Protein AF-W2TU80-F1 (afdb_monomer)

Solvent-accessible surface area (backbone atoms only — not comparable to full-atom values): 13521 Å² total; per-residue (Å²): 125,92,76,83,81,60,90,51,52,55,81,41,50,44,85,92,42,68,43,77,47,77,50,58,64,60,49,79,78,45,78,43,84,43,77,40,71,50,84,64,81,83,66,66,56,73,66,48,48,50,44,50,52,52,39,51,55,41,49,52,52,41,50,54,40,50,53,51,43,51,54,44,51,53,51,50,52,51,53,55,48,52,52,50,52,53,52,51,63,71,70,56,62,67,87,81,47,100,64,68,86,73,92,45,73,68,54,52,51,51,50,51,53,50,52,52,52,47,52,55,49,50,53,51,48,53,52,50,40,55,52,44,50,54,52,36,55,53,42,49,52,52,39,54,51,43,50,54,49,40,52,50,50,49,52,62,49,56,74,59,40,55,44,30,29,80,47,71,44,72,48,47,95,83,58,71,76,64,50,74,40,76,48,66,46,58,48,59,59,51,71,44,84,43,77,50,77,47,74,46,73,88,70,81,74,45,78,49,78,45,82,45,75,52,74,49,72,70,44,86,69,88,61,91,81,65,85,132

Secondary structure (DSSP, 8-state):
------SSB-TTB-GGG-EEEEESS-EEEEEEEEEEE----S---HHHHHHHHHHHHHHHHHHHHHHHHHHHHHHHHHHHHHHHHHHHHHHS-TTSSSS-----HHHHHHHHHHHHHHHHHHHHHHHHHHHHHHHHHHHHHHHHHHHHHHHHHHHHHHTTSEEEEEEEEEE-SS----EEEEE--BSSEEEEEEEEEEEE-SSS-EEEEEEEEEEEE-S-S--TT---

pLDDT: mean 82.45, std 15.86, range [26.22, 98.31]

Organism: Necator americanus (NCBI:txid51031)

Sequence (228 aa):
MRCTSRQNVTRHIIYDSVRVDGRGDGVIHDVQLREKPTVHEETDSPKVAEVRARVEEKTQEVNSLKDRENVLQKRIEALDNVVGQVGENVVKHPKETKEPFTLNDETLENLTKFYSFYDESSMTVRSEQRKVRKSLEKAERELSALQAELRRAESDNSLHQYSKSIVIALESEKGGLVNLEVSYQVHEASWQPSYDMRVETSGKQSLKITYYGNISQSTLEDWSNASL

InterPro domains:
  IPR011935 Conserved hypothetical protein CHP02231 [PTHR31005] (8-228)
  IPR011935 Conserved hypothetical protein CHP02231 [TIGR02231] (13-228)
  IPR025554 Domain of unknown function DUF4140 [PF13600] (8-79)
  IPR037291 Domain of unknown function DUF4139 [PF13598] (180-228)

Nearest PDB structures (foldseek):
  2ysu-assembly1_B  TM=7.862E-01  e=6.521E-01  Escherichia coli
  6nct-assembly1_B  TM=4.776E-01  e=1.453E-01  Homo sapiens
  5ew5-assembly4_D  TM=5.915E-01  e=6.521E-01  Escherichia coli
  8rd2-assembly1_A  TM=5.696E-01  e=8.466E-01  Trypanosoma brucei
  5y05-assembly1_A  TM=5.104E-01  e=4.705E-01  Mycolicibacterium smegmatis MC2 155

Radius of gyration: 39.06 Å; Cα contacts (8 Å, |Δi|>4): 223; chains: 1; bounding box: 104×45×111 Å

Structure (mmCIF, N/CA/C/O backbone):
data_AF-W2TU80-F1
#
_entry.id   AF-W2TU80-F1
#
loop_
_atom_site.group_PDB
_atom_site.id
_atom_site.type_symbol
_atom_site.label_atom_id
_atom_site.label_alt_id
_atom_site.label_comp_id
_atom_site.label_asym_id
_atom_site.label_entity_id
_atom_site.label_seq_id
_atom_site.pdbx_PDB_ins_code
_atom_site.Cartn_x
_atom_site.Cartn_y
_atom_site.Cartn_z
_atom_site.occupancy
_atom_site.B_iso_or_equiv
_atom_site.auth_seq_id
_atom_site.auth_comp_id
_atom_site.auth_asym_id
_atom_site.auth_atom_id
_atom_site.pdbx_PDB_model_num
ATOM 1 N N . MET A 1 1 ? 24.474 -4.239 -36.651 1.00 31.81 1 MET A N 1
ATOM 2 C CA . MET A 1 1 ? 25.226 -4.950 -35.583 1.00 31.81 1 MET A CA 1
ATOM 3 C C . MET A 1 1 ? 24.321 -6.002 -34.952 1.00 31.81 1 MET A C 1
ATOM 5 O O . MET A 1 1 ? 23.148 -5.730 -34.742 1.00 31.81 1 MET A O 1
ATOM 9 N N . ARG A 1 2 ? 24.813 -7.230 -34.734 1.00 29.94 2 ARG A N 1
ATOM 10 C CA . ARG A 1 2 ? 23.983 -8.370 -34.302 1.00 29.94 2 ARG A CA 1
ATOM 11 C C . ARG A 1 2 ? 23.702 -8.305 -32.799 1.00 29.94 2 ARG A C 1
ATOM 13 O O . ARG A 1 2 ? 24.551 -8.696 -32.007 1.00 29.94 2 ARG A O 1
ATOM 20 N N . CYS A 1 3 ? 22.505 -7.854 -32.436 1.00 26.22 3 CYS A N 1
ATOM 21 C CA . CYS A 1 3 ? 21.942 -8.077 -31.110 1.00 26.22 3 CYS A CA 1
ATOM 22 C C . CYS A 1 3 ? 21.354 -9.496 -31.080 1.00 26.22 3 CYS A C 1
ATOM 24 O O . CYS A 1 3 ? 20.484 -9.843 -31.882 1.00 26.22 3 CYS A O 1
ATOM 26 N N . THR A 1 4 ? 21.886 -10.365 -30.227 1.00 29.36 4 THR A N 1
ATOM 27 C CA . THR A 1 4 ? 21.397 -11.736 -30.060 1.00 29.36 4 THR A CA 1
ATOM 28 C C . THR A 1 4 ? 20.011 -11.734 -29.417 1.00 29.36 4 THR A C 1
ATOM 30 O O . THR A 1 4 ? 19.886 -11.555 -28.212 1.00 29.36 4 THR A O 1
ATOM 33 N N . SER A 1 5 ? 18.990 -11.946 -30.255 1.00 31.42 5 SER A N 1
ATOM 34 C CA . SER A 1 5 ? 17.681 -12.562 -29.982 1.00 31.42 5 SER A CA 1
ATOM 35 C C . SER A 1 5 ? 17.328 -12.774 -28.498 1.00 31.42 5 SER A C 1
ATOM 37 O O . SER A 1 5 ? 17.386 -13.893 -27.982 1.00 31.42 5 SER A O 1
ATOM 39 N N . ARG A 1 6 ? 16.815 -11.729 -27.847 1.00 39.50 6 ARG A N 1
ATOM 40 C CA . ARG A 1 6 ? 15.631 -11.900 -26.998 1.00 39.50 6 ARG A CA 1
ATOM 41 C C . ARG A 1 6 ? 14.423 -11.692 -27.905 1.00 39.50 6 ARG A C 1
ATOM 43 O O . ARG A 1 6 ? 14.378 -10.725 -28.652 1.00 39.50 6 ARG A O 1
ATOM 50 N N . GLN A 1 7 ? 13.454 -12.604 -27.866 1.00 55.72 7 GLN A N 1
ATOM 51 C CA . GLN A 1 7 ? 12.214 -12.519 -28.658 1.00 55.72 7 GLN A CA 1
ATOM 52 C C . GLN A 1 7 ? 11.387 -11.245 -28.388 1.00 55.72 7 GLN A C 1
ATOM 54 O O . GLN A 1 7 ? 10.450 -10.964 -29.130 1.00 55.72 7 GLN A O 1
ATOM 59 N N . ASN A 1 8 ? 11.758 -10.463 -27.369 1.00 69.81 8 ASN A N 1
ATOM 60 C CA . ASN A 1 8 ? 11.134 -9.205 -26.988 1.00 69.81 8 ASN A CA 1
ATOM 61 C C . ASN A 1 8 ? 12.176 -8.079 -26.977 1.00 69.81 8 ASN A C 1
ATOM 63 O O . ASN A 1 8 ? 13.298 -8.282 -26.510 1.00 69.81 8 ASN A O 1
ATOM 67 N N . VAL A 1 9 ? 11.775 -6.902 -27.455 1.00 80.81 9 VAL A N 1
ATOM 68 C CA . VAL A 1 9 ? 12.547 -5.652 -27.375 1.00 80.81 9 VAL A CA 1
ATOM 69 C C . VAL A 1 9 ? 12.195 -4.89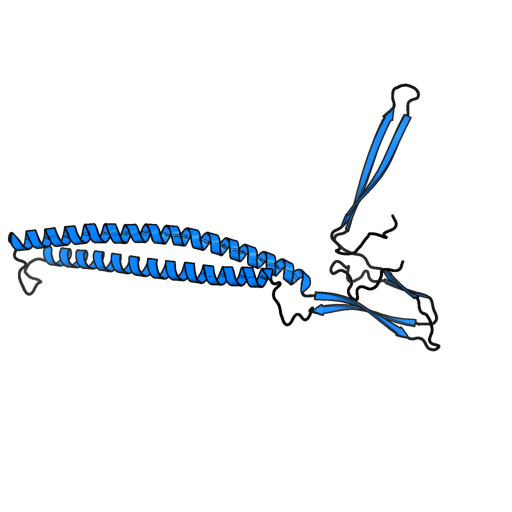7 -26.097 1.00 80.81 9 VAL A C 1
ATOM 71 O O . VAL A 1 9 ? 11.126 -5.115 -25.515 1.00 80.81 9 VAL A O 1
ATOM 74 N N . THR A 1 10 ? 13.070 -3.996 -25.648 1.00 80.75 10 THR A N 1
ATOM 75 C CA . THR A 1 10 ? 12.782 -3.160 -24.480 1.00 80.75 10 THR A CA 1
ATOM 76 C C . THR A 1 10 ? 11.448 -2.416 -24.582 1.00 80.75 10 THR A C 1
ATOM 78 O O . THR A 1 10 ? 11.049 -1.902 -25.629 1.00 80.75 10 THR A O 1
ATOM 81 N N . ARG A 1 11 ? 10.764 -2.289 -23.441 1.00 76.94 11 ARG A N 1
ATOM 82 C CA . ARG A 1 11 ? 9.534 -1.494 -23.315 1.00 76.94 11 ARG A CA 1
ATOM 83 C C . ARG A 1 11 ? 9.756 0.001 -23.553 1.00 76.94 11 ARG A C 1
ATOM 85 O O . ARG A 1 11 ? 8.816 0.687 -23.955 1.00 76.94 11 ARG A O 1
ATOM 92 N N . HIS A 1 12 ? 10.985 0.480 -23.351 1.00 83.38 12 HIS A N 1
ATOM 93 C CA . HIS A 1 12 ? 11.368 1.881 -23.534 1.00 83.38 12 HIS A CA 1
ATOM 94 C C . HIS A 1 12 ? 11.562 2.264 -25.009 1.00 83.38 12 HIS A C 1
ATOM 96 O O . HIS A 1 12 ? 11.942 3.396 -25.291 1.00 83.38 12 HIS A O 1
ATOM 102 N N . ILE A 1 13 ? 11.306 1.350 -25.950 1.00 86.06 13 ILE A N 1
ATOM 103 C CA . ILE A 1 13 ? 11.327 1.633 -27.386 1.00 86.06 13 ILE A CA 1
ATOM 104 C C . ILE A 1 13 ? 10.340 2.747 -27.759 1.00 86.06 13 ILE A C 1
ATOM 106 O O . ILE A 1 13 ? 9.187 2.755 -27.313 1.00 86.06 13 ILE A O 1
ATOM 110 N N . ILE A 1 14 ? 10.790 3.665 -28.612 1.00 85.69 14 ILE A N 1
ATOM 111 C CA . ILE A 1 14 ? 9.949 4.715 -29.191 1.00 85.69 14 ILE A CA 1
ATOM 112 C C . ILE A 1 14 ? 9.182 4.115 -30.369 1.00 85.69 14 ILE A C 1
ATOM 114 O O . ILE A 1 14 ? 9.805 3.615 -31.309 1.00 85.69 14 ILE A O 1
ATOM 118 N N . TYR A 1 15 ? 7.848 4.175 -30.324 1.00 81.69 15 TYR A N 1
ATOM 119 C CA . TYR A 1 15 ? 6.965 3.463 -31.259 1.00 81.69 15 TYR A CA 1
ATOM 120 C C . TYR A 1 15 ? 7.309 3.745 -32.735 1.00 81.69 15 TYR A C 1
ATOM 122 O O . TYR A 1 15 ? 7.507 2.815 -33.511 1.00 81.69 15 TYR A O 1
ATOM 130 N N . ASP A 1 16 ? 7.528 5.016 -33.083 1.00 85.12 16 ASP A N 1
ATOM 131 C CA . ASP A 1 16 ? 7.767 5.459 -34.468 1.00 85.12 16 ASP A CA 1
ATOM 132 C C . ASP A 1 16 ? 9.243 5.416 -34.907 1.00 85.12 16 ASP A C 1
ATOM 134 O O . ASP A 1 16 ? 9.617 5.941 -35.959 1.00 85.12 16 ASP A O 1
ATOM 138 N N . SER A 1 17 ? 10.123 4.825 -34.095 1.00 88.81 17 SER A N 1
ATOM 139 C CA . SER A 1 17 ? 11.569 4.830 -34.355 1.00 88.81 17 SER A CA 1
ATOM 140 C C . SER A 1 17 ? 12.100 3.565 -35.024 1.00 88.81 17 SER A C 1
ATOM 142 O O . SER A 1 17 ? 13.271 3.537 -35.402 1.00 88.81 17 SER A O 1
ATOM 144 N N . VAL A 1 18 ? 11.271 2.527 -35.160 1.00 90.06 18 VAL A N 1
ATOM 145 C CA . VAL A 1 18 ? 11.700 1.226 -35.680 1.00 90.06 18 VAL A CA 1
ATOM 146 C C . VAL A 1 18 ? 12.070 1.336 -37.159 1.00 90.06 18 VAL A C 1
ATOM 148 O O . VAL A 1 18 ? 11.276 1.773 -37.990 1.00 90.06 18 VAL A O 1
ATOM 151 N N .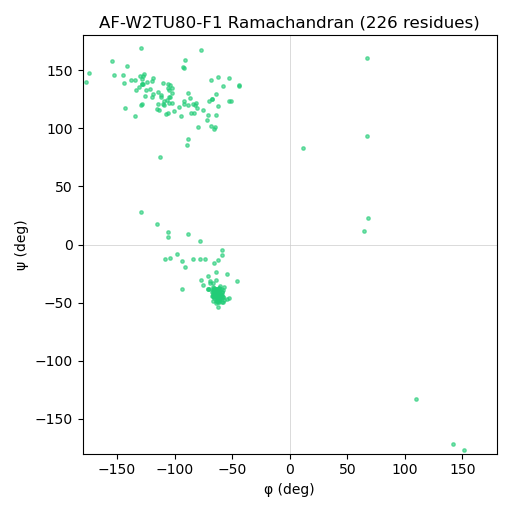 ARG A 1 19 ? 13.285 0.910 -37.494 1.00 89.19 19 ARG A N 1
ATOM 152 C CA . ARG A 1 19 ? 13.812 0.810 -38.855 1.00 89.19 19 ARG A CA 1
ATOM 153 C C . ARG A 1 19 ? 14.372 -0.588 -39.063 1.00 89.19 19 ARG A C 1
ATOM 155 O O . ARG A 1 19 ? 15.026 -1.136 -38.175 1.00 89.19 19 ARG A O 1
ATOM 162 N N . VAL A 1 20 ? 14.112 -1.160 -40.232 1.00 90.50 20 VAL A N 1
ATOM 163 C CA . VAL A 1 20 ? 14.616 -2.478 -40.614 1.00 90.50 20 VAL A CA 1
ATOM 164 C C . VAL A 1 20 ? 15.279 -2.359 -41.972 1.00 90.50 20 VAL A C 1
ATOM 166 O O . VAL A 1 20 ? 14.625 -2.010 -42.950 1.00 90.50 20 VAL A O 1
ATOM 169 N N . ASP A 1 21 ? 16.563 -2.683 -42.016 1.00 88.31 21 ASP A N 1
ATOM 170 C CA . ASP A 1 21 ? 17.338 -2.801 -43.242 1.00 88.31 21 ASP A CA 1
ATOM 171 C C . ASP A 1 21 ? 17.584 -4.277 -43.558 1.00 88.31 21 ASP A C 1
ATOM 173 O O . ASP A 1 21 ? 17.885 -5.080 -42.675 1.00 88.31 21 ASP A O 1
ATOM 177 N N . GLY A 1 22 ? 17.460 -4.650 -44.830 1.00 86.50 22 GLY A N 1
ATOM 178 C CA . GLY A 1 22 ? 17.651 -6.021 -45.297 1.00 86.50 22 GLY A CA 1
ATOM 179 C C . GLY A 1 22 ? 18.782 -6.137 -46.314 1.00 86.50 22 GLY A C 1
ATOM 180 O O . GLY A 1 22 ? 18.936 -5.290 -47.190 1.00 86.50 22 GLY A O 1
ATOM 181 N N . ARG A 1 23 ? 19.573 -7.212 -46.225 1.00 87.81 23 ARG A N 1
ATOM 182 C CA . ARG A 1 23 ? 20.554 -7.613 -47.247 1.00 87.81 23 ARG A CA 1
ATOM 183 C C . ARG A 1 23 ? 20.353 -9.077 -47.618 1.00 87.81 23 ARG A C 1
ATOM 185 O O . ARG A 1 23 ? 20.498 -9.949 -46.762 1.00 87.81 23 ARG A O 1
ATOM 192 N N . GLY A 1 24 ? 20.088 -9.349 -48.890 1.00 85.88 24 GLY A N 1
ATOM 193 C CA . GLY A 1 24 ? 19.863 -10.697 -49.411 1.00 85.88 24 GLY A CA 1
ATOM 194 C C . GLY A 1 24 ? 18.760 -10.708 -50.463 1.00 85.88 24 GLY A C 1
ATOM 195 O O . GLY A 1 24 ? 18.299 -9.651 -50.887 1.00 85.88 24 GLY A O 1
ATOM 196 N N . ASP A 1 25 ? 18.351 -11.904 -50.875 1.00 80.75 25 ASP A N 1
ATOM 197 C CA . ASP A 1 25 ? 17.254 -12.092 -51.827 1.00 80.75 25 ASP A CA 1
ATOM 198 C C . ASP A 1 25 ? 15.933 -12.185 -51.050 1.00 80.75 25 ASP A C 1
ATOM 200 O O . ASP A 1 25 ? 15.521 -13.265 -50.632 1.00 80.75 25 ASP A O 1
ATOM 204 N N . GLY A 1 26 ? 15.328 -11.037 -50.742 1.00 84.06 26 GLY A N 1
ATOM 205 C CA . GLY A 1 26 ? 14.043 -10.949 -50.051 1.00 84.06 26 GLY A CA 1
ATOM 206 C C . GLY A 1 26 ? 13.529 -9.511 -49.949 1.00 84.06 26 GLY A C 1
ATOM 207 O O . GLY A 1 26 ? 14.316 -8.570 -49.848 1.00 84.06 26 GLY A O 1
ATOM 208 N N . VAL A 1 27 ? 12.208 -9.347 -49.973 1.00 85.88 27 VAL A N 1
ATOM 209 C CA . VAL A 1 27 ? 11.489 -8.070 -49.909 1.00 85.88 27 VAL A CA 1
ATOM 210 C C . VAL A 1 27 ? 10.741 -7.980 -48.584 1.00 85.88 27 VAL A C 1
ATOM 212 O O . VAL A 1 27 ? 9.986 -8.881 -48.221 1.00 85.88 27 VAL A O 1
ATOM 215 N N . ILE A 1 28 ? 10.968 -6.893 -47.846 1.00 88.44 28 ILE A N 1
ATOM 216 C CA . ILE A 1 28 ? 10.259 -6.600 -46.597 1.00 88.44 28 ILE A CA 1
ATOM 217 C C . ILE A 1 28 ? 8.936 -5.927 -46.955 1.00 88.44 28 ILE A C 1
ATOM 219 O O . ILE A 1 28 ? 8.935 -4.867 -47.577 1.00 88.44 28 ILE A O 1
ATOM 223 N N . HIS A 1 29 ? 7.824 -6.531 -46.549 1.00 87.44 29 HIS A N 1
ATOM 224 C CA . HIS A 1 29 ? 6.478 -6.016 -46.814 1.00 87.44 29 HIS A CA 1
ATOM 225 C C . HIS A 1 29 ? 5.946 -5.153 -45.684 1.00 87.44 29 HIS A C 1
ATOM 227 O O . HIS A 1 29 ? 5.262 -4.164 -45.929 1.00 87.44 29 HIS A O 1
ATOM 233 N N . ASP A 1 30 ? 6.238 -5.544 -44.446 1.00 85.38 30 ASP A N 1
ATOM 234 C CA . ASP A 1 30 ? 5.662 -4.899 -43.275 1.00 85.38 30 ASP A CA 1
ATOM 235 C C . ASP A 1 30 ? 6.578 -5.025 -42.057 1.00 85.38 30 ASP A C 1
ATOM 237 O O . ASP A 1 30 ? 7.266 -6.033 -41.872 1.00 85.38 30 ASP A O 1
ATOM 241 N N . VAL A 1 31 ? 6.562 -3.994 -41.217 1.00 88.38 31 VAL A N 1
ATOM 242 C CA . VAL A 1 31 ? 7.279 -3.929 -39.944 1.00 88.38 31 VAL A CA 1
ATOM 243 C C . VAL A 1 31 ? 6.313 -3.382 -38.901 1.00 88.38 31 VAL A C 1
ATOM 245 O O . VAL A 1 31 ? 5.964 -2.205 -38.921 1.00 88.38 31 VAL A O 1
ATOM 248 N N . GLN A 1 32 ? 5.906 -4.229 -37.959 1.00 87.06 32 GLN A N 1
ATOM 249 C CA . GLN A 1 32 ? 4.950 -3.875 -36.912 1.00 87.06 32 GLN A CA 1
ATOM 250 C C . GLN A 1 32 ? 5.572 -4.014 -35.529 1.00 87.06 32 GLN A C 1
ATOM 252 O O . GLN A 1 32 ? 6.075 -5.080 -35.172 1.00 87.06 32 GLN A O 1
ATOM 257 N N . LEU A 1 33 ? 5.449 -2.979 -34.700 1.00 86.38 33 LEU A N 1
ATOM 258 C CA . LEU A 1 33 ? 5.664 -3.110 -33.264 1.00 86.38 33 LEU A CA 1
ATOM 259 C C . LEU A 1 33 ? 4.379 -3.640 -32.619 1.00 86.38 33 LEU A C 1
ATOM 261 O O . LEU A 1 33 ? 3.349 -2.967 -32.604 1.00 86.38 33 LEU A O 1
ATOM 265 N N . ARG A 1 34 ? 4.436 -4.863 -32.089 1.00 83.31 34 ARG A N 1
ATOM 266 C CA . ARG A 1 34 ? 3.323 -5.496 -31.382 1.00 83.31 34 ARG A CA 1
ATOM 267 C C . ARG A 1 34 ? 3.546 -5.473 -29.885 1.00 83.31 34 ARG A C 1
ATOM 269 O O . ARG A 1 34 ? 4.545 -5.993 -29.388 1.00 83.31 34 ARG A O 1
ATOM 276 N N . GLU A 1 35 ? 2.550 -4.949 -29.190 1.00 82.12 35 GLU A N 1
ATOM 277 C CA . GLU A 1 35 ? 2.376 -5.112 -27.757 1.00 82.12 35 GLU A CA 1
ATOM 278 C C . GLU A 1 35 ? 1.484 -6.323 -27.516 1.00 82.12 35 GLU A C 1
ATOM 280 O O . GLU A 1 35 ? 0.373 -6.417 -28.041 1.00 82.12 35 GLU A O 1
ATOM 285 N N . LYS A 1 36 ? 1.988 -7.281 -26.746 1.00 73.19 36 LYS A N 1
ATOM 286 C CA . LYS A 1 36 ? 1.180 -8.385 -26.243 1.00 73.19 36 LYS A CA 1
ATOM 287 C C . LYS A 1 36 ? 1.100 -8.255 -24.732 1.00 73.19 36 LYS A C 1
ATOM 289 O O . LYS A 1 36 ? 2.159 -8.115 -24.109 1.00 73.19 36 LYS A O 1
ATOM 294 N N . PRO A 1 37 ? -0.106 -8.341 -24.139 1.00 64.44 37 PRO A N 1
ATOM 295 C CA . PRO A 1 37 ? -0.220 -8.617 -22.720 1.00 64.44 37 PRO A CA 1
ATOM 296 C C . PRO A 1 37 ? 0.635 -9.846 -22.448 1.00 64.44 37 PRO A C 1
ATOM 298 O O . PRO A 1 37 ? 0.483 -10.871 -23.121 1.00 64.44 37 PRO A O 1
ATOM 301 N N . THR A 1 38 ? 1.595 -9.730 -21.541 1.00 59.94 38 THR A N 1
ATOM 302 C CA . THR A 1 38 ? 2.314 -10.900 -21.062 1.00 59.94 38 THR A CA 1
ATOM 303 C C . THR A 1 38 ? 1.256 -11.722 -20.342 1.00 59.94 38 THR A C 1
ATOM 305 O O . THR A 1 38 ? 0.810 -11.350 -19.259 1.00 59.94 38 THR A O 1
ATOM 308 N N . VAL A 1 39 ? 0.747 -12.770 -20.998 1.00 44.22 39 VAL A N 1
ATOM 309 C CA . VAL A 1 39 ? -0.218 -13.677 -20.380 1.00 44.22 39 VAL A CA 1
ATOM 310 C C . VAL A 1 39 ? 0.537 -14.368 -19.251 1.00 44.22 39 VAL A C 1
ATOM 312 O O . VAL A 1 39 ? 1.367 -15.247 -19.472 1.00 44.22 39 VAL A O 1
ATOM 315 N N . HIS A 1 40 ? 0.327 -13.873 -18.042 1.00 47.12 40 HIS A N 1
ATOM 316 C CA . HIS A 1 40 ? 0.679 -14.535 -16.801 1.00 47.12 40 HIS A CA 1
ATOM 317 C C . HIS A 1 40 ? -0.639 -14.867 -16.118 1.00 47.12 40 HIS A C 1
ATOM 319 O O . HIS A 1 40 ? -1.079 -14.196 -15.188 1.00 47.12 40 HIS A O 1
ATOM 325 N N . GLU A 1 41 ? -1.302 -15.894 -16.647 1.00 38.12 41 GLU A N 1
ATOM 326 C CA . GLU A 1 41 ? -2.069 -16.770 -15.773 1.00 38.12 41 GLU A CA 1
ATOM 327 C C . GLU A 1 41 ? -1.037 -17.402 -14.826 1.00 38.12 41 GLU A C 1
ATOM 329 O O . GLU A 1 41 ? -0.080 -18.009 -15.297 1.00 38.12 41 GLU A O 1
ATOM 334 N N . GLU A 1 42 ? -1.185 -17.164 -13.519 1.00 42.41 42 GLU A N 1
ATOM 335 C CA . GLU A 1 42 ? -0.336 -17.695 -12.436 1.00 42.41 42 GLU A CA 1
ATOM 336 C C . GLU A 1 42 ? 1.104 -17.143 -12.464 1.00 42.41 42 GLU A C 1
ATOM 338 O O . GLU A 1 42 ? 2.022 -17.665 -13.080 1.00 42.41 42 GLU A O 1
ATOM 343 N N . THR A 1 43 ? 1.455 -16.073 -11.764 1.00 42.97 43 THR A N 1
ATOM 344 C CA . THR A 1 43 ? 1.523 -15.997 -10.304 1.00 42.97 43 THR A CA 1
ATOM 345 C C . THR A 1 43 ? 1.891 -14.543 -10.002 1.00 42.97 43 THR A C 1
ATOM 347 O O . THR A 1 43 ? 2.753 -13.975 -10.679 1.00 42.97 43 THR A O 1
ATOM 350 N N . ASP A 1 44 ? 1.308 -13.930 -8.974 1.00 52.75 44 ASP A N 1
ATOM 351 C CA . ASP A 1 44 ? 2.004 -12.838 -8.291 1.00 52.75 44 ASP A CA 1
ATOM 352 C C . ASP A 1 44 ? 3.469 -13.268 -8.078 1.00 52.75 44 ASP A C 1
ATOM 354 O O . ASP A 1 44 ? 3.711 -14.421 -7.713 1.00 52.75 44 ASP A O 1
ATOM 358 N N . SER A 1 45 ? 4.458 -12.390 -8.309 1.00 66.50 45 SER A N 1
ATOM 359 C CA . SER A 1 45 ? 5.836 -12.679 -7.870 1.00 66.50 45 SER A CA 1
ATOM 360 C C . SER A 1 45 ? 5.762 -13.245 -6.444 1.00 66.50 45 SER A C 1
ATOM 362 O O . SER A 1 45 ? 4.984 -12.693 -5.660 1.00 66.50 45 SER A O 1
ATOM 364 N N . PRO A 1 46 ? 6.503 -14.308 -6.068 1.00 72.88 46 PRO A N 1
ATOM 365 C CA . PRO A 1 46 ? 6.415 -14.898 -4.727 1.00 72.88 46 PRO A CA 1
ATOM 366 C C . PRO A 1 46 ? 6.435 -13.848 -3.604 1.00 72.88 46 PRO A C 1
ATOM 368 O O . PRO A 1 46 ? 5.747 -13.983 -2.598 1.00 72.88 46 PRO A O 1
ATOM 371 N N . LYS A 1 47 ? 7.137 -12.735 -3.848 1.00 77.06 47 LYS A N 1
ATOM 372 C CA . LYS A 1 47 ? 7.172 -11.543 -3.000 1.00 77.06 47 LYS A CA 1
ATOM 373 C C . LYS A 1 47 ? 5.832 -10.793 -2.891 1.00 77.06 47 LYS A C 1
ATOM 375 O O . LYS A 1 47 ? 5.456 -10.391 -1.800 1.00 77.06 47 LYS A O 1
ATOM 380 N N . VAL A 1 48 ? 5.109 -10.580 -3.990 1.00 83.38 48 VAL A N 1
ATOM 381 C CA . VAL A 1 48 ? 3.778 -9.939 -3.990 1.00 83.38 48 VAL A CA 1
ATOM 382 C C . VAL A 1 48 ? 2.755 -10.830 -3.281 1.00 83.38 48 VAL A C 1
ATOM 384 O O . VAL A 1 48 ? 1.989 -10.332 -2.459 1.00 83.38 48 VAL A O 1
ATOM 387 N N . ALA A 1 49 ? 2.787 -12.144 -3.529 1.00 83.88 49 ALA A N 1
ATOM 388 C CA . ALA A 1 49 ? 1.922 -13.103 -2.839 1.00 83.88 49 ALA A CA 1
ATOM 389 C C . ALA A 1 49 ? 2.174 -13.107 -1.320 1.00 83.88 49 ALA A C 1
ATOM 391 O O . ALA A 1 49 ? 1.232 -13.049 -0.530 1.00 83.88 49 ALA A O 1
ATOM 392 N N . GLU A 1 50 ? 3.445 -13.104 -0.910 1.00 88.50 50 GLU A N 1
ATOM 393 C CA . GLU A 1 50 ? 3.846 -13.020 0.496 1.00 88.50 50 GLU A CA 1
ATOM 394 C C . GLU A 1 50 ? 3.370 -11.718 1.156 1.00 88.50 50 GLU A C 1
ATOM 396 O O . GLU A 1 50 ? 2.779 -11.747 2.237 1.00 88.50 50 GLU A O 1
ATOM 401 N N . VAL A 1 51 ? 3.580 -10.568 0.507 1.00 89.69 51 VAL A N 1
ATOM 402 C CA . VAL A 1 51 ? 3.134 -9.271 1.040 1.00 89.69 51 VAL A CA 1
ATOM 403 C C . VAL A 1 51 ? 1.607 -9.219 1.133 1.00 89.69 51 VAL A C 1
ATOM 405 O O . VAL A 1 51 ? 1.081 -8.734 2.134 1.00 89.69 51 VAL A O 1
ATOM 408 N N . ARG A 1 52 ? 0.878 -9.771 0.154 1.00 90.12 52 ARG A N 1
ATOM 409 C CA . ARG A 1 52 ? -0.590 -9.852 0.198 1.00 90.12 52 ARG A CA 1
ATOM 410 C C . ARG A 1 52 ? -1.079 -10.711 1.365 1.00 90.12 52 ARG A C 1
ATOM 412 O O . ARG A 1 52 ? -1.998 -10.295 2.065 1.00 90.12 52 ARG A O 1
ATOM 419 N N . ALA A 1 53 ? -0.442 -11.854 1.619 1.00 93.06 53 ALA A N 1
ATOM 420 C CA . ALA A 1 53 ? -0.772 -12.700 2.765 1.00 93.06 53 ALA A CA 1
ATOM 421 C C . ALA A 1 53 ? -0.560 -11.963 4.101 1.00 93.06 53 ALA A C 1
ATOM 423 O O . ALA A 1 53 ? -1.434 -11.994 4.965 1.00 93.06 53 ALA A O 1
ATOM 424 N N . ARG A 1 54 ? 0.548 -11.221 4.241 1.00 95.06 54 ARG A N 1
ATOM 425 C CA . ARG A 1 54 ? 0.813 -10.387 5.429 1.00 95.06 54 ARG A CA 1
ATOM 426 C C . ARG A 1 54 ? -0.208 -9.258 5.598 1.00 95.06 54 ARG A C 1
ATOM 428 O O . ARG A 1 54 ? -0.595 -8.950 6.721 1.00 95.06 54 ARG A O 1
ATOM 435 N N . VAL A 1 55 ? -0.647 -8.627 4.503 1.00 96.38 55 VAL A N 1
ATOM 436 C CA . VAL A 1 55 ? -1.712 -7.604 4.534 1.00 96.38 55 VAL A CA 1
ATOM 437 C C . VAL A 1 55 ? -3.023 -8.205 5.032 1.00 96.38 55 VAL A C 1
ATOM 439 O O . VAL A 1 55 ? -3.691 -7.585 5.859 1.00 96.38 55 VAL A O 1
ATOM 442 N N . GLU A 1 56 ? -3.381 -9.399 4.561 1.00 95.12 56 GLU A N 1
ATOM 443 C CA . GLU A 1 56 ? -4.605 -10.091 4.974 1.00 95.12 56 GLU A CA 1
ATOM 444 C C . GLU A 1 56 ? -4.566 -10.448 6.465 1.00 95.12 56 GLU A C 1
ATOM 446 O O . GLU A 1 56 ? -5.462 -10.066 7.216 1.00 95.12 56 GLU A O 1
ATOM 451 N N . GLU A 1 57 ? -3.481 -11.077 6.923 1.00 97.06 57 GLU A N 1
ATOM 452 C CA . GLU A 1 57 ? -3.267 -11.395 8.340 1.00 97.06 57 GLU A CA 1
ATOM 453 C C . GLU A 1 57 ? -3.380 -10.139 9.217 1.00 97.06 57 GLU A C 1
ATOM 455 O O . GLU A 1 57 ? -4.108 -10.111 10.214 1.00 97.06 57 GLU A O 1
ATOM 460 N N . LYS A 1 58 ? -2.722 -9.048 8.805 1.00 97.56 58 LYS A N 1
ATOM 461 C CA . LYS A 1 58 ? -2.746 -7.797 9.564 1.00 97.56 58 LYS A CA 1
ATOM 462 C C . LYS A 1 58 ? -4.117 -7.121 9.545 1.00 97.56 58 LYS A C 1
ATOM 464 O O . LYS A 1 58 ? -4.502 -6.475 10.519 1.00 97.56 58 LYS A O 1
ATOM 469 N N . THR A 1 59 ? -4.873 -7.284 8.463 1.00 97.81 59 THR A N 1
ATOM 470 C CA . THR A 1 59 ? -6.255 -6.799 8.356 1.00 97.81 59 THR A CA 1
ATOM 471 C C . THR A 1 59 ? -7.163 -7.538 9.335 1.00 97.81 59 THR A C 1
ATOM 473 O O . THR A 1 59 ? -7.960 -6.904 10.028 1.00 97.81 59 THR A O 1
ATOM 476 N N . GLN A 1 60 ? -7.002 -8.858 9.461 1.00 97.94 60 GLN A N 1
ATOM 477 C CA . GLN A 1 60 ? -7.733 -9.659 10.446 1.00 97.94 60 GLN A CA 1
ATOM 478 C C . GLN A 1 60 ? -7.395 -9.241 11.883 1.00 97.94 60 GLN A C 1
ATOM 480 O O . GLN A 1 60 ? -8.303 -9.074 12.701 1.00 97.94 60 GLN A O 1
ATOM 485 N N . GLU A 1 61 ? -6.118 -8.979 12.181 1.00 97.19 61 GLU A N 1
ATOM 486 C CA . GLU A 1 61 ? -5.694 -8.443 13.481 1.00 97.19 61 GLU A CA 1
ATOM 487 C C . GLU A 1 61 ? -6.378 -7.098 13.784 1.00 97.19 61 GLU A C 1
ATOM 489 O O . GLU A 1 61 ? -6.991 -6.940 14.843 1.00 97.19 61 GLU A O 1
ATOM 494 N N . VAL A 1 62 ? -6.351 -6.149 12.840 1.00 98.31 62 VAL A N 1
ATOM 495 C CA . VAL A 1 62 ? -7.018 -4.840 12.975 1.00 98.31 62 VAL A CA 1
ATOM 496 C C . VAL A 1 62 ? -8.520 -4.997 13.222 1.00 98.31 62 VAL A C 1
ATOM 498 O O . VAL A 1 62 ? -9.061 -4.344 14.116 1.00 98.31 62 VAL A O 1
ATOM 501 N N . ASN A 1 63 ? -9.194 -5.876 12.478 1.00 98.06 63 ASN A N 1
ATOM 502 C CA . ASN A 1 63 ? -10.626 -6.127 12.650 1.00 98.06 63 ASN A CA 1
ATOM 503 C C . ASN A 1 63 ? -10.936 -6.695 14.042 1.00 98.06 63 ASN A C 1
ATOM 505 O O . ASN A 1 63 ? -11.822 -6.187 14.725 1.00 98.06 63 ASN A O 1
ATOM 509 N N . SER A 1 64 ? -10.142 -7.657 14.521 1.00 97.94 64 SER A N 1
ATOM 510 C CA . SER A 1 64 ? -10.315 -8.228 15.863 1.00 97.94 64 SER A CA 1
ATOM 511 C C . SER A 1 64 ? -10.143 -7.186 16.980 1.00 97.94 64 SER A C 1
ATOM 513 O O . SER A 1 64 ? -10.882 -7.184 17.970 1.00 97.94 64 SER A O 1
ATOM 515 N N . LEU A 1 65 ? -9.203 -6.248 16.811 1.00 97.94 65 LEU A N 1
ATOM 516 C CA . LEU A 1 65 ? -8.981 -5.152 17.751 1.00 97.94 65 LEU A CA 1
ATOM 517 C C . LEU A 1 65 ? -10.128 -4.135 17.717 1.00 97.94 65 LEU A C 1
ATOM 519 O O . LEU A 1 65 ? -10.531 -3.659 18.780 1.00 97.94 65 LEU A O 1
ATOM 523 N N . LYS A 1 66 ? -10.692 -3.840 16.537 1.00 97.94 66 LYS A N 1
ATOM 524 C CA . LYS A 1 66 ? -11.898 -3.003 16.391 1.00 97.94 66 LYS A CA 1
ATOM 525 C C . LYS A 1 66 ? -13.108 -3.634 17.065 1.00 97.94 66 LYS A C 1
ATOM 527 O O . LYS A 1 66 ? -13.811 -2.955 17.810 1.00 97.94 66 LYS A O 1
ATOM 532 N N . ASP A 1 67 ? -13.315 -4.933 16.882 1.00 98.25 67 ASP A N 1
ATOM 533 C CA . ASP A 1 67 ? -14.398 -5.659 17.547 1.00 98.25 67 ASP A CA 1
ATOM 534 C C . ASP A 1 67 ? -14.238 -5.619 19.068 1.00 98.25 67 ASP A C 1
ATOM 536 O O . ASP A 1 67 ? -15.194 -5.340 19.798 1.00 98.25 67 ASP A O 1
ATOM 540 N N . ARG A 1 68 ? -13.011 -5.818 19.569 1.00 97.44 68 ARG A N 1
ATOM 541 C CA . ARG A 1 68 ? -12.727 -5.713 21.004 1.00 97.44 68 ARG A CA 1
ATOM 542 C C . ARG A 1 68 ? -12.975 -4.302 21.539 1.00 97.44 68 ARG A C 1
ATOM 544 O O . ARG A 1 68 ? -13.521 -4.167 22.634 1.00 97.44 68 ARG A O 1
ATOM 551 N N . GLU A 1 69 ? -12.586 -3.269 20.798 1.00 97.62 69 GLU A N 1
ATOM 552 C CA . GLU A 1 69 ? -12.811 -1.868 21.168 1.00 97.62 69 GLU A CA 1
ATOM 553 C C . GLU A 1 69 ? -14.309 -1.544 21.238 1.00 97.62 69 GLU A C 1
ATOM 555 O O . GLU A 1 69 ? -14.765 -1.026 22.258 1.00 97.62 69 GLU A O 1
ATOM 560 N N . ASN A 1 70 ? -15.085 -1.998 20.249 1.00 97.56 70 ASN A N 1
ATOM 561 C CA . ASN A 1 70 ? -16.543 -1.882 20.221 1.00 97.56 70 ASN A CA 1
ATOM 562 C C . ASN A 1 70 ? -17.216 -2.578 21.415 1.00 97.56 70 ASN A C 1
ATOM 564 O O . ASN A 1 70 ? -18.145 -2.035 22.014 1.00 97.56 70 ASN A O 1
ATOM 568 N N . VAL A 1 71 ? -16.765 -3.780 21.787 1.00 97.88 71 VAL A N 1
ATOM 569 C CA . VAL A 1 71 ? -17.301 -4.504 22.955 1.00 97.88 71 VAL A CA 1
ATOM 570 C C . VAL A 1 71 ? -17.029 -3.740 24.251 1.00 97.88 71 VAL A C 1
ATOM 572 O O . VAL A 1 71 ? -17.920 -3.617 25.093 1.00 97.88 71 VAL A O 1
ATOM 575 N N . LEU A 1 72 ? -15.815 -3.207 24.419 1.00 97.19 72 LEU A N 1
ATOM 576 C CA . LEU A 1 72 ? -15.459 -2.413 25.597 1.00 97.19 72 LEU A CA 1
ATOM 577 C C . LEU A 1 72 ? -16.254 -1.103 25.652 1.00 97.19 72 LEU A C 1
ATOM 579 O O . LEU A 1 72 ? -16.739 -0.738 26.721 1.00 97.19 72 LEU A O 1
ATOM 583 N N . GLN A 1 73 ? -16.450 -0.447 24.508 1.00 96.25 73 GLN A N 1
ATOM 584 C CA . GLN A 1 73 ? -17.257 0.765 24.388 1.00 96.25 73 GLN A CA 1
ATOM 585 C C . GLN A 1 73 ? -18.719 0.513 24.794 1.00 96.25 73 GLN A C 1
ATOM 587 O O . GLN A 1 73 ? -19.242 1.210 25.661 1.00 96.25 73 GLN A O 1
ATOM 592 N N . LYS A 1 74 ? -19.345 -0.556 24.284 1.00 96.81 74 LYS A N 1
ATOM 593 C CA . LYS A 1 74 ? -20.706 -0.957 24.689 1.00 96.81 74 LYS A CA 1
ATOM 594 C C . LYS A 1 74 ? -20.809 -1.287 26.178 1.00 96.81 74 LYS A C 1
ATOM 596 O O . LYS A 1 74 ? -21.827 -1.009 26.806 1.00 96.81 74 LYS A O 1
ATOM 601 N N . ARG A 1 75 ? -19.766 -1.886 26.763 1.00 95.19 75 ARG A N 1
ATOM 602 C CA . ARG A 1 75 ? -19.729 -2.180 28.203 1.00 95.19 75 ARG A CA 1
ATOM 603 C C . ARG A 1 75 ? -19.678 -0.901 29.038 1.00 95.19 75 ARG A C 1
ATOM 605 O O . ARG A 1 75 ? -20.342 -0.844 30.067 1.00 95.19 75 ARG A O 1
ATOM 612 N N . ILE A 1 76 ? -18.922 0.104 28.596 1.00 94.81 76 ILE A N 1
ATOM 613 C CA . ILE A 1 76 ? -18.895 1.429 29.228 1.00 94.81 76 ILE A CA 1
ATOM 614 C C . ILE A 1 76 ? -20.278 2.075 29.149 1.00 94.81 76 ILE A C 1
ATOM 616 O O . ILE A 1 76 ? -20.804 2.484 30.173 1.00 94.81 76 ILE A O 1
ATOM 620 N N . GLU A 1 77 ? -20.900 2.091 27.970 1.00 94.94 77 GLU A N 1
ATOM 621 C CA . GLU A 1 77 ? -22.243 2.656 27.783 1.00 94.94 77 GLU A CA 1
ATOM 622 C C . GLU A 1 77 ? -23.290 1.966 28.662 1.00 94.94 77 GLU A C 1
ATOM 624 O O . GLU A 1 77 ? -24.130 2.629 29.262 1.00 94.94 77 GLU A O 1
ATOM 629 N N . ALA A 1 78 ? -23.231 0.638 28.788 1.00 94.38 78 ALA A N 1
ATOM 630 C CA . ALA A 1 78 ? -24.115 -0.100 29.683 1.00 94.38 78 ALA A CA 1
ATOM 631 C C . ALA A 1 78 ? -23.909 0.297 31.155 1.00 94.38 78 ALA A C 1
ATOM 633 O O . ALA A 1 78 ? -24.889 0.532 31.856 1.00 94.38 78 ALA A O 1
ATOM 634 N N . LEU A 1 79 ? -22.656 0.404 31.617 1.00 92.25 79 LEU A N 1
ATOM 635 C CA . LEU A 1 79 ? -22.343 0.841 32.982 1.00 92.25 79 LEU A CA 1
ATOM 636 C C . LEU A 1 79 ? -22.831 2.275 33.241 1.00 92.25 79 LEU A C 1
ATOM 638 O O . LEU A 1 79 ? -23.500 2.518 34.245 1.00 92.25 79 LEU A O 1
ATOM 642 N N . ASP A 1 80 ? -22.546 3.196 32.318 1.00 92.44 80 ASP A N 1
ATOM 643 C CA . ASP A 1 80 ? -22.944 4.603 32.406 1.00 92.44 80 ASP A CA 1
ATOM 644 C C . ASP A 1 80 ? -24.489 4.733 32.415 1.00 92.44 80 ASP A C 1
ATOM 646 O O . ASP A 1 80 ? -25.048 5.494 33.208 1.00 92.44 80 ASP A O 1
ATOM 650 N N . ASN A 1 81 ? -25.202 3.927 31.614 1.00 92.31 81 ASN A N 1
ATOM 651 C CA . ASN A 1 81 ? -26.671 3.890 31.588 1.00 92.31 81 ASN A CA 1
ATOM 652 C C . ASN A 1 81 ? -27.283 3.387 32.903 1.00 92.31 81 ASN A C 1
ATOM 654 O O . ASN A 1 81 ? -28.274 3.953 33.365 1.00 92.31 81 ASN A O 1
ATOM 658 N N . VAL A 1 82 ? -26.716 2.341 33.517 1.00 89.25 82 VAL A N 1
ATOM 659 C CA . VAL A 1 82 ? -27.218 1.825 34.803 1.00 89.25 82 VAL A CA 1
ATOM 660 C C . VAL A 1 82 ? -27.067 2.887 35.892 1.00 89.25 82 VAL A C 1
ATOM 662 O O . VAL A 1 82 ? -28.012 3.124 36.641 1.00 89.25 82 VAL A O 1
ATOM 665 N N . VAL A 1 83 ? -25.925 3.581 35.950 1.00 89.00 83 VAL A N 1
ATOM 666 C CA . VAL A 1 83 ? -25.735 4.696 36.894 1.00 89.00 83 VAL A CA 1
ATOM 667 C C . VAL A 1 83 ? -26.720 5.831 36.625 1.00 89.00 83 VAL A C 1
ATOM 669 O O . VAL A 1 83 ? -27.307 6.354 37.572 1.00 89.00 83 VAL A O 1
ATOM 672 N N . GLY A 1 84 ? -26.957 6.174 35.356 1.00 85.19 84 GLY A N 1
ATOM 673 C CA . GLY A 1 84 ? -27.956 7.170 34.969 1.00 85.19 84 GLY A CA 1
ATOM 674 C C . GLY A 1 84 ? -29.359 6.828 35.479 1.00 85.19 84 GLY A C 1
ATOM 675 O O . GLY A 1 84 ? -29.999 7.663 36.113 1.00 85.19 84 GLY A O 1
ATOM 676 N N . GLN A 1 85 ? -29.810 5.584 35.286 1.00 83.12 85 GLN A N 1
ATOM 677 C CA . GLN A 1 85 ? -31.122 5.117 35.753 1.00 83.12 85 GLN A CA 1
ATOM 678 C C . GLN A 1 85 ? -31.233 5.079 37.281 1.00 83.12 85 GLN A C 1
ATOM 680 O O . GLN A 1 85 ? -32.266 5.464 37.833 1.00 83.12 85 GLN A O 1
ATOM 685 N N . VAL A 1 86 ? -30.185 4.629 37.979 1.00 80.81 86 VAL A N 1
ATOM 686 C CA . VAL A 1 86 ? -30.157 4.627 39.450 1.00 80.81 86 VAL A CA 1
ATOM 687 C C . VAL A 1 86 ? -30.230 6.060 39.977 1.00 80.81 86 VAL A C 1
ATOM 689 O O . VAL A 1 86 ? -31.054 6.341 40.844 1.00 80.81 86 VAL A O 1
ATOM 692 N N . GLY A 1 87 ? -29.444 6.983 39.417 1.00 76.81 87 GLY A N 1
ATOM 693 C CA . GLY A 1 87 ? -29.496 8.400 39.778 1.00 76.81 87 GLY A CA 1
ATOM 694 C C . GLY A 1 87 ? -30.872 9.025 39.531 1.00 76.81 87 GLY A C 1
ATOM 695 O O . GLY A 1 87 ? -31.403 9.714 40.400 1.00 76.81 87 GLY A O 1
ATOM 696 N N . GLU A 1 88 ? -31.493 8.736 38.386 1.00 75.06 88 GLU A N 1
ATOM 697 C CA . GLU A 1 88 ? -32.819 9.255 38.037 1.00 75.06 88 GLU A CA 1
ATOM 698 C C . GLU A 1 88 ? -33.913 8.750 38.998 1.00 75.06 88 GLU A C 1
ATOM 700 O O . GLU A 1 88 ? -34.766 9.522 39.433 1.00 75.06 88 GLU A O 1
ATOM 705 N N . ASN A 1 89 ? -33.865 7.472 39.386 1.00 69.00 89 ASN A N 1
ATOM 706 C CA . ASN A 1 89 ? -34.830 6.876 40.315 1.00 69.00 89 ASN A CA 1
ATOM 707 C C . ASN A 1 89 ? -34.670 7.367 41.763 1.00 69.00 89 ASN A C 1
ATOM 709 O O . ASN A 1 89 ? -35.653 7.388 42.500 1.00 69.00 89 ASN A O 1
ATOM 713 N N . VAL A 1 90 ? -33.466 7.787 42.166 1.00 67.75 90 VAL A N 1
ATOM 714 C CA . VAL A 1 90 ? -33.207 8.375 43.494 1.00 67.75 90 VAL A CA 1
ATOM 715 C C . VAL A 1 90 ? -33.688 9.832 43.577 1.00 67.75 90 VAL A C 1
ATOM 717 O O . VAL A 1 90 ? -34.091 10.284 44.647 1.00 67.75 90 VAL A O 1
ATOM 720 N N . VAL A 1 91 ? -33.667 10.577 42.465 1.00 61.12 91 VAL A N 1
ATOM 721 C CA . VAL A 1 91 ? -34.012 12.015 42.424 1.00 61.12 91 VAL A CA 1
ATOM 722 C C . VAL A 1 91 ? -35.504 12.270 42.140 1.00 61.12 91 VAL A C 1
ATOM 724 O O . VAL A 1 91 ? -36.014 13.349 42.454 1.00 61.12 91 VAL A O 1
ATOM 727 N N . LYS A 1 92 ? -36.241 11.300 41.580 1.00 57.56 92 LYS A N 1
ATOM 728 C CA . LYS A 1 92 ? -37.678 11.449 41.283 1.00 57.56 92 LYS A CA 1
ATOM 729 C C . LYS A 1 92 ? -38.522 11.626 42.551 1.00 57.56 92 LYS A C 1
ATOM 731 O O . LYS A 1 92 ? -38.450 10.845 43.496 1.00 57.56 92 LYS A O 1
ATOM 736 N N . HIS A 1 93 ? -39.368 12.659 42.550 1.00 48.28 93 HIS A N 1
ATOM 737 C CA . HIS A 1 93 ? -40.299 12.942 43.643 1.00 48.28 93 HIS A CA 1
ATOM 738 C C . HIS A 1 93 ? -41.316 11.787 43.814 1.00 48.28 93 HIS A C 1
ATOM 740 O O . HIS A 1 93 ? -41.812 11.274 42.809 1.00 48.28 93 HIS A O 1
ATOM 746 N N . PRO A 1 94 ? -41.746 11.442 45.050 1.00 53.50 94 PRO A N 1
ATOM 747 C CA . PRO A 1 94 ? -42.607 10.280 45.348 1.00 53.50 94 PRO A CA 1
ATOM 748 C C . PRO A 1 94 ? -43.978 10.229 44.651 1.00 53.50 94 PRO A C 1
ATOM 750 O O . PRO A 1 94 ? -44.726 9.278 44.843 1.00 53.50 94 PRO A O 1
ATOM 753 N N . LYS A 1 95 ? -44.358 11.265 43.897 1.00 52.69 95 LYS A N 1
ATOM 754 C CA . LYS A 1 95 ? -45.644 11.335 43.193 1.00 52.69 95 LYS A CA 1
ATOM 755 C C . LYS A 1 95 ? -45.636 10.639 41.825 1.00 52.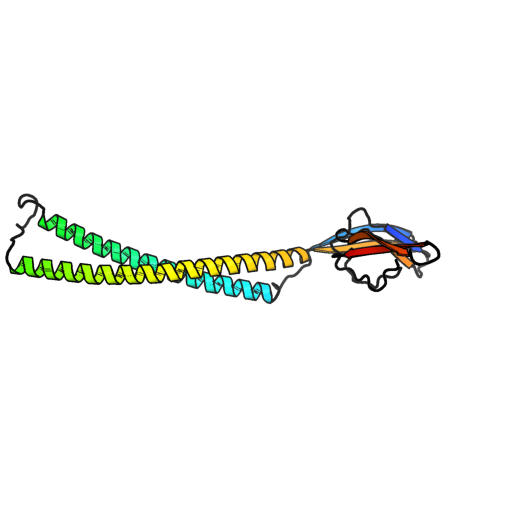69 95 LYS A C 1
ATOM 757 O O . LYS A 1 95 ? -46.714 10.432 41.281 1.00 52.69 95 LYS A O 1
ATOM 762 N N . GLU A 1 96 ? -44.472 10.278 41.281 1.00 53.78 96 GLU A N 1
ATOM 763 C CA . GLU A 1 96 ? -44.352 9.682 39.935 1.00 53.78 96 GLU A CA 1
ATOM 764 C C . GLU A 1 96 ? -43.993 8.184 39.930 1.00 53.78 96 GLU A C 1
ATOM 766 O O . GLU A 1 96 ? -44.139 7.516 38.906 1.00 53.78 96 GLU A O 1
ATOM 771 N N . THR A 1 97 ? -43.576 7.619 41.063 1.00 52.94 97 THR A N 1
ATOM 772 C CA . THR A 1 97 ? -43.149 6.217 41.204 1.00 52.94 97 THR A CA 1
ATOM 773 C C . THR A 1 97 ? -44.152 5.403 42.027 1.00 52.94 97 THR A C 1
ATOM 775 O O . THR A 1 97 ? -44.676 5.872 43.032 1.00 52.94 97 THR A O 1
ATOM 778 N N . LYS A 1 98 ? -44.435 4.158 41.602 1.00 55.25 98 LYS A N 1
ATOM 779 C CA . LYS A 1 98 ? -45.414 3.260 42.256 1.00 55.25 98 LYS A CA 1
ATOM 780 C C . LYS A 1 98 ? -45.015 2.825 43.675 1.00 55.25 98 LYS A C 1
ATOM 782 O O . LYS A 1 98 ? -45.885 2.371 44.410 1.00 55.25 98 LYS A O 1
ATOM 787 N N . GLU A 1 99 ? -43.751 3.000 44.061 1.00 56.31 99 GLU A N 1
ATOM 788 C CA . GLU A 1 99 ? -43.264 2.803 45.428 1.00 56.31 99 GLU A CA 1
ATOM 789 C C . GLU A 1 99 ? -42.373 3.989 45.849 1.00 56.31 99 GLU A C 1
ATOM 791 O O . GLU A 1 99 ? -41.510 4.399 45.066 1.00 56.31 99 GLU A O 1
ATOM 796 N N . PRO A 1 100 ? -42.565 4.572 47.050 1.00 55.59 100 PRO A N 1
ATOM 797 C CA . PRO A 1 100 ? -41.700 5.633 47.549 1.00 55.59 100 PRO A CA 1
ATOM 798 C C . PRO A 1 100 ? -40.302 5.078 47.837 1.00 55.59 100 PRO A C 1
ATOM 800 O O . PRO A 1 100 ? -40.153 4.145 48.621 1.00 55.59 100 PRO A O 1
ATOM 803 N N . PHE A 1 101 ? -39.270 5.680 47.247 1.00 65.25 101 PHE A N 1
ATOM 804 C CA . PHE A 1 101 ? -37.885 5.393 47.611 1.00 65.25 101 PHE A CA 1
ATOM 805 C C . PHE A 1 101 ? -37.642 5.819 49.070 1.00 65.25 101 PHE A C 1
ATOM 807 O O . PHE A 1 101 ? -37.680 7.009 49.392 1.00 65.25 101 PHE A O 1
ATOM 814 N N . THR A 1 102 ? -37.438 4.855 49.970 1.00 65.94 102 THR A N 1
ATOM 815 C CA . THR A 1 102 ? -37.166 5.117 51.389 1.00 65.94 102 THR A CA 1
ATOM 816 C C . THR A 1 102 ? -35.664 5.139 51.641 1.00 65.94 102 THR A C 1
ATOM 818 O O . THR A 1 102 ? -35.021 4.095 51.605 1.00 65.94 102 THR A O 1
ATOM 821 N N . LEU A 1 103 ? -35.112 6.317 51.935 1.00 67.88 103 LEU A N 1
ATOM 822 C 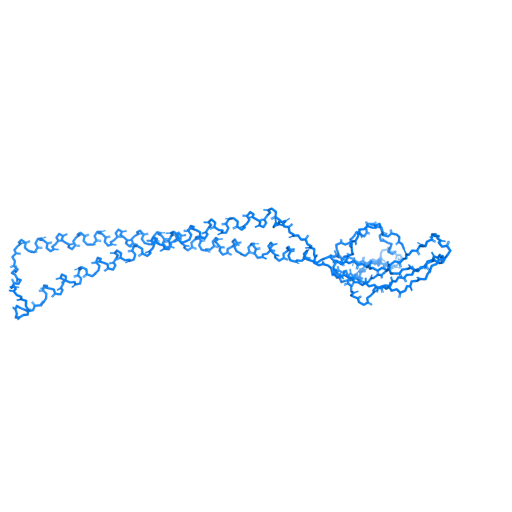CA . LEU A 1 103 ? -33.727 6.470 52.385 1.00 67.88 103 LEU A CA 1
ATOM 823 C C . LEU A 1 103 ? -33.579 5.939 53.819 1.00 67.88 103 LEU A C 1
ATOM 825 O O . LEU A 1 103 ? -34.045 6.564 54.770 1.00 67.88 103 LEU A O 1
ATOM 829 N N . ASN A 1 104 ? -32.930 4.789 53.964 1.00 78.81 104 ASN A N 1
ATOM 830 C CA . ASN A 1 104 ? -32.482 4.206 55.231 1.00 78.81 104 ASN A CA 1
ATOM 831 C C . ASN A 1 104 ? -30.987 3.815 55.154 1.00 78.81 104 ASN A C 1
ATOM 833 O O . ASN A 1 104 ? -30.399 3.809 54.069 1.00 78.81 104 ASN A O 1
ATOM 837 N N . ASP A 1 105 ? -30.370 3.470 56.287 1.00 80.19 105 ASP A N 1
ATOM 838 C CA . ASP A 1 105 ? -28.935 3.134 56.339 1.00 80.19 105 ASP A CA 1
ATOM 839 C C . ASP A 1 105 ? -28.558 1.973 55.398 1.00 80.19 105 ASP A C 1
ATOM 841 O O . ASP A 1 105 ? -27.523 2.023 54.737 1.00 80.19 105 ASP A O 1
ATOM 845 N N . GLU A 1 106 ? -29.434 0.976 55.246 1.00 83.00 106 GLU A N 1
ATOM 846 C CA . GLU A 1 106 ? -29.227 -0.162 54.340 1.00 83.00 106 GLU A CA 1
ATOM 847 C C . GLU A 1 106 ? -29.221 0.263 52.859 1.00 83.00 106 GLU A C 1
ATOM 849 O O . GLU A 1 106 ? -28.365 -0.160 52.081 1.00 83.00 106 GLU A O 1
ATOM 854 N N . TH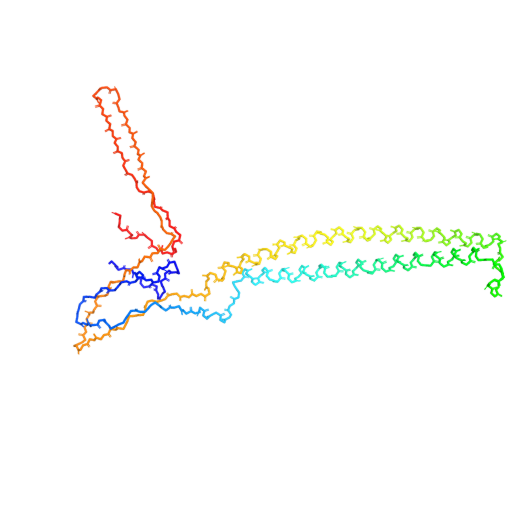R A 1 107 ? -30.133 1.149 52.448 1.00 79.50 107 THR A N 1
ATOM 855 C CA . THR A 1 107 ? -30.162 1.706 51.085 1.00 79.50 107 THR A CA 1
ATOM 856 C C . THR A 1 107 ? -28.949 2.586 50.796 1.00 79.50 107 THR A C 1
ATOM 858 O O . THR A 1 107 ? -28.420 2.526 49.685 1.00 79.50 107 THR A O 1
ATOM 861 N N . LEU A 1 108 ? -28.458 3.353 51.778 1.00 81.75 108 LEU A N 1
ATOM 862 C CA . LEU A 1 108 ? -27.226 4.138 51.643 1.00 81.75 108 LEU A CA 1
ATOM 863 C C . LEU A 1 108 ? -25.993 3.235 51.524 1.00 81.75 108 LEU A C 1
ATOM 865 O O . LEU A 1 108 ? -25.121 3.495 50.691 1.00 81.75 108 LEU A O 1
ATOM 869 N N . GLU A 1 109 ? -25.928 2.152 52.300 1.00 87.25 109 GLU A N 1
ATOM 870 C CA . GLU A 1 109 ? -24.843 1.174 52.210 1.00 87.25 109 GLU A CA 1
ATOM 871 C C . GLU A 1 109 ? -24.852 0.457 50.849 1.00 87.25 109 GLU A C 1
ATOM 873 O O . GLU A 1 109 ? -23.811 0.335 50.200 1.00 87.25 109 GLU A O 1
ATOM 878 N N . ASN A 1 110 ? -26.030 0.054 50.364 1.00 86.12 110 ASN A N 1
ATOM 879 C CA . ASN A 1 110 ? -26.194 -0.578 49.053 1.00 86.12 110 ASN A CA 1
ATOM 880 C C . ASN A 1 110 ? -25.836 0.367 47.897 1.00 86.12 110 ASN A C 1
ATOM 882 O O . ASN A 1 110 ? -25.151 -0.050 46.962 1.00 86.12 110 ASN A O 1
ATOM 886 N N . LEU A 1 111 ? -26.227 1.644 47.972 1.00 85.69 111 LEU A N 1
ATOM 887 C CA . LEU A 1 111 ? -25.810 2.665 47.005 1.00 85.69 111 LEU A CA 1
ATOM 888 C C . LEU A 1 111 ? -24.294 2.859 47.021 1.00 85.69 111 LEU A C 1
ATOM 890 O O . LEU A 1 111 ? -23.673 2.901 45.962 1.00 85.69 111 LEU A O 1
ATOM 894 N N . THR A 1 112 ? -23.685 2.924 48.205 1.00 88.44 112 THR A N 1
ATOM 895 C CA . THR A 1 112 ? -22.231 3.078 48.343 1.00 88.44 112 THR A CA 1
ATOM 896 C C . THR A 1 112 ? -21.489 1.902 47.705 1.00 88.44 112 THR A C 1
ATOM 898 O O . THR A 1 112 ? -20.578 2.120 46.906 1.00 88.44 112 THR A O 1
ATOM 901 N N . LYS A 1 113 ? -21.925 0.662 47.976 1.00 90.81 113 LYS A N 1
ATOM 902 C CA . LYS A 1 113 ? -21.374 -0.558 47.356 1.00 90.81 113 LYS A CA 1
ATOM 903 C C . LYS A 1 113 ? -21.557 -0.576 45.836 1.00 90.81 113 LYS A C 1
ATOM 905 O O . LYS A 1 113 ? -20.654 -0.987 45.108 1.00 90.81 113 LYS A O 1
ATOM 910 N N . PHE A 1 114 ? -22.712 -0.126 45.346 1.00 89.81 114 PHE A N 1
ATOM 911 C CA . PHE A 1 114 ? -22.979 -0.017 43.914 1.00 89.81 114 PHE A CA 1
ATOM 912 C C . PHE A 1 114 ? -22.040 0.993 43.237 1.00 89.81 114 PHE A C 1
ATOM 914 O O . PHE A 1 114 ? -21.420 0.660 42.227 1.00 89.81 114 PHE A O 1
ATOM 921 N N . TYR A 1 115 ? -21.878 2.192 43.806 1.00 89.19 115 TYR A N 1
ATOM 922 C CA . TYR A 1 115 ? -20.982 3.212 43.257 1.00 89.19 115 TYR A CA 1
ATOM 923 C C . TYR A 1 115 ? -19.514 2.785 43.300 1.00 89.19 115 TYR A C 1
ATOM 925 O O . TYR A 1 115 ? -18.806 3.012 42.321 1.00 89.19 115 TYR A O 1
ATOM 933 N N . SER A 1 116 ? -19.058 2.120 44.368 1.00 92.88 116 SER A N 1
ATOM 934 C CA . SER A 1 116 ? -17.688 1.591 44.419 1.00 92.88 116 SER A CA 1
ATOM 935 C C . SER A 1 116 ? -17.455 0.515 43.357 1.00 92.88 116 SER A C 1
ATOM 937 O O . SER A 1 116 ? -16.438 0.542 42.668 1.00 92.88 116 SER A O 1
ATOM 939 N N . PHE A 1 117 ? -18.419 -0.396 43.173 1.00 92.44 117 PHE A N 1
ATOM 940 C CA . PHE A 1 117 ? -18.356 -1.414 42.123 1.00 92.44 117 PHE A CA 1
ATOM 941 C C . PHE A 1 117 ? -18.323 -0.789 40.723 1.00 92.44 117 PHE A C 1
ATOM 943 O O . PHE A 1 117 ? -17.545 -1.220 39.867 1.00 92.44 117 PHE A O 1
ATOM 950 N N . TYR A 1 118 ? -19.163 0.221 40.482 1.00 93.19 118 TYR A N 1
ATOM 951 C CA . TYR A 1 118 ? -19.187 0.951 39.221 1.00 93.19 118 TYR A CA 1
ATOM 952 C C . TYR A 1 118 ? -17.855 1.652 38.954 1.00 93.19 118 TYR A C 1
ATOM 954 O O . TYR A 1 118 ? -17.331 1.519 37.850 1.00 93.19 118 TYR A O 1
ATOM 962 N N . ASP A 1 119 ? -17.295 2.362 39.937 1.00 93.31 119 ASP A N 1
ATOM 963 C CA . ASP A 1 119 ? -16.053 3.118 39.760 1.00 93.31 119 ASP A CA 1
ATOM 964 C C . ASP A 1 119 ? -14.884 2.179 39.424 1.00 93.31 119 ASP A C 1
ATOM 966 O O . ASP A 1 119 ? -14.214 2.351 38.402 1.00 93.31 119 ASP A O 1
ATOM 970 N N . GLU A 1 120 ? -14.724 1.091 40.186 1.00 95.44 120 GLU A N 1
ATOM 971 C CA . GLU A 1 120 ? -13.698 0.072 39.935 1.00 95.44 120 GLU A CA 1
ATOM 972 C C . GLU A 1 120 ? -13.871 -0.599 38.559 1.00 95.44 120 GLU A C 1
ATOM 974 O O . GLU A 1 120 ? -12.914 -0.732 37.780 1.00 95.44 120 GLU A O 1
ATOM 979 N N . SER A 1 121 ? -15.107 -0.972 38.211 1.00 94.12 121 SER A N 1
ATOM 980 C C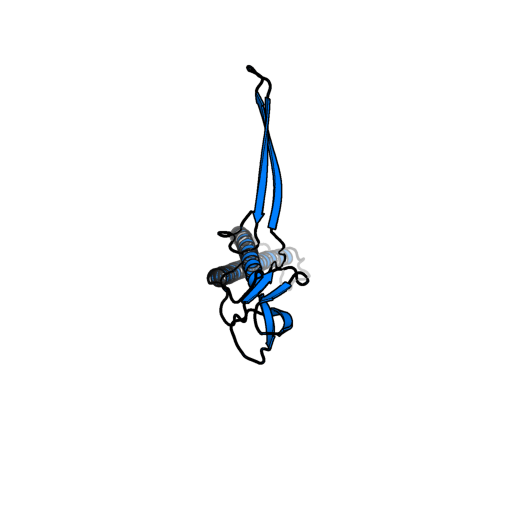A . SER A 1 121 ? -15.427 -1.581 36.916 1.00 94.12 121 SER A CA 1
ATOM 981 C C . SER A 1 121 ? -15.175 -0.616 35.755 1.00 94.12 121 SER A C 1
ATOM 983 O O . SER A 1 121 ? -14.571 -0.999 34.750 1.00 94.12 121 SER A O 1
ATOM 985 N N . SER A 1 122 ? -15.597 0.643 35.882 1.00 94.50 122 SER A N 1
ATOM 986 C CA . SER A 1 122 ? -15.451 1.680 34.856 1.00 94.50 122 SER A CA 1
ATOM 987 C C . SER A 1 122 ? -13.979 2.022 34.636 1.00 94.50 122 SER A C 1
ATOM 989 O O . SER A 1 122 ? -13.512 2.051 33.492 1.00 94.50 122 SER A O 1
ATOM 991 N N . MET A 1 123 ? -13.201 2.176 35.713 1.00 95.94 123 MET A N 1
ATOM 992 C CA . MET A 1 123 ? -11.752 2.366 35.634 1.00 95.94 123 MET A CA 1
ATOM 993 C C . MET A 1 123 ? -11.058 1.209 34.913 1.00 95.94 123 MET A C 1
ATOM 995 O O . MET A 1 123 ? -10.225 1.444 34.028 1.00 95.94 123 MET A O 1
ATOM 999 N N . THR A 1 124 ? -11.423 -0.029 35.251 1.00 97.19 124 THR A N 1
ATOM 1000 C CA . THR A 1 124 ? -10.855 -1.242 34.649 1.00 97.19 124 THR A CA 1
ATOM 1001 C C . THR A 1 124 ? -11.147 -1.300 33.151 1.00 97.19 124 THR A C 1
ATOM 1003 O O . THR A 1 124 ? -10.218 -1.368 32.342 1.00 97.19 124 THR A O 1
ATOM 1006 N N . VAL A 1 125 ? -12.419 -1.179 32.755 1.00 96.69 125 VAL A N 1
ATOM 1007 C CA . VAL A 1 125 ? -12.840 -1.268 31.346 1.00 96.69 125 VAL A CA 1
ATOM 1008 C C . VAL A 1 125 ? -12.246 -0.127 30.514 1.00 96.69 125 VAL A C 1
ATOM 1010 O O . VAL A 1 125 ? -11.719 -0.369 29.428 1.00 96.69 125 VAL A O 1
ATOM 1013 N N . ARG A 1 126 ? -12.232 1.112 31.027 1.00 97.38 126 ARG A N 1
ATOM 1014 C CA . ARG A 1 126 ? -11.615 2.258 30.331 1.00 97.38 126 ARG A CA 1
ATOM 1015 C C . ARG A 1 126 ? -10.094 2.108 30.215 1.00 97.38 126 ARG A C 1
ATOM 1017 O O . ARG A 1 126 ? -9.501 2.553 29.231 1.00 97.38 126 ARG A O 1
ATOM 1024 N N . SER A 1 127 ? -9.437 1.479 31.192 1.00 97.88 127 SER A N 1
ATOM 1025 C CA . SER A 1 127 ? -8.006 1.154 31.120 1.00 97.88 127 SER A CA 1
ATOM 1026 C C . SER A 1 127 ? -7.713 0.124 30.029 1.00 97.88 127 SER A C 1
ATOM 1028 O O . SER A 1 127 ? -6.803 0.330 29.222 1.00 97.88 127 SER A O 1
ATOM 1030 N N . GLU A 1 128 ? -8.514 -0.941 29.946 1.00 97.50 128 GLU A N 1
ATOM 1031 C CA . GLU A 1 128 ? -8.431 -1.917 28.855 1.00 97.50 128 GLU A CA 1
ATOM 1032 C C . GLU A 1 128 ? -8.679 -1.267 27.493 1.00 97.50 128 GLU A C 1
ATOM 1034 O O . GLU A 1 128 ? -7.895 -1.478 26.569 1.00 97.50 128 GLU A O 1
ATOM 1039 N N . GLN A 1 129 ? -9.700 -0.413 27.377 1.00 97.69 129 GLN A N 1
ATOM 1040 C CA . GLN A 1 129 ? -10.018 0.285 26.132 1.00 97.69 129 GLN A CA 1
ATOM 1041 C C . GLN A 1 129 ? -8.841 1.138 25.646 1.00 97.69 129 GLN A C 1
ATOM 1043 O O . GLN A 1 129 ? -8.483 1.089 24.470 1.00 97.69 129 GLN A O 1
ATOM 1048 N N . ARG A 1 130 ? -8.170 1.869 26.549 1.00 97.88 130 ARG A N 1
ATOM 1049 C CA . ARG A 1 130 ? -6.959 2.637 26.207 1.00 97.88 130 ARG A CA 1
ATOM 1050 C C . ARG A 1 130 ? -5.825 1.746 25.702 1.00 97.88 130 ARG A C 1
ATOM 1052 O O . ARG A 1 130 ? -5.109 2.151 24.788 1.00 97.88 130 ARG A O 1
ATOM 1059 N N . LYS A 1 131 ? -5.639 0.555 26.283 1.00 98.12 131 LYS A N 1
ATOM 1060 C CA . LYS A 1 131 ? -4.623 -0.408 25.825 1.00 98.12 131 LYS A CA 1
ATOM 1061 C C . LYS A 1 131 ? -4.960 -0.933 24.428 1.00 98.12 131 LYS A C 1
ATOM 1063 O O . LYS A 1 131 ? -4.106 -0.873 23.552 1.00 98.12 131 LYS A O 1
ATOM 1068 N N . VAL A 1 132 ? -6.205 -1.364 24.209 1.00 98.12 132 VAL A N 1
ATOM 1069 C CA . VAL A 1 132 ? -6.680 -1.863 22.906 1.00 98.12 132 VAL A CA 1
ATOM 1070 C C . VAL A 1 132 ? -6.554 -0.788 21.831 1.00 98.12 132 VAL A C 1
ATOM 1072 O O . VAL A 1 132 ? -6.028 -1.070 20.761 1.00 98.12 132 VAL A O 1
ATOM 1075 N N . ARG A 1 133 ? -6.930 0.461 22.129 1.00 97.69 133 ARG A N 1
ATOM 1076 C CA . ARG A 1 133 ? -6.812 1.582 21.186 1.00 97.69 133 ARG A CA 1
ATOM 1077 C C . ARG A 1 133 ? -5.366 1.854 20.767 1.00 97.69 133 ARG A C 1
ATOM 1079 O O . ARG A 1 133 ? -5.115 2.074 19.589 1.00 97.69 133 ARG A O 1
ATOM 1086 N N . LYS A 1 134 ? -4.410 1.790 21.702 1.00 98.31 134 LYS A N 1
ATOM 1087 C CA . LYS A 1 134 ? -2.976 1.915 21.377 1.00 98.31 134 LYS A CA 1
ATOM 1088 C C . LYS A 1 134 ? -2.493 0.783 20.468 1.00 98.31 134 LYS A C 1
ATOM 1090 O O . LYS A 1 134 ? -1.740 1.035 19.531 1.00 98.31 134 LYS A O 1
ATOM 1095 N N . SER A 1 135 ? -2.917 -0.452 20.740 1.00 97.88 135 SER A N 1
ATOM 1096 C CA . SER A 1 135 ? -2.592 -1.599 19.886 1.00 97.88 135 SER A CA 1
ATOM 1097 C C . SER A 1 135 ? -3.208 -1.456 18.495 1.00 97.88 135 SER A C 1
ATOM 1099 O O . SER A 1 135 ? -2.527 -1.717 17.509 1.00 97.88 135 SER A O 1
ATOM 1101 N N . LEU A 1 136 ? -4.454 -0.982 18.414 1.00 98.12 136 LEU A N 1
ATOM 1102 C CA . LEU A 1 136 ? -5.156 -0.739 17.157 1.00 98.12 136 LEU A CA 1
ATOM 1103 C C . LEU A 1 136 ? -4.435 0.313 16.307 1.00 98.12 136 LEU A C 1
ATOM 1105 O O . LEU A 1 136 ? -4.133 0.048 15.151 1.00 98.12 136 LEU A O 1
ATOM 1109 N N . GLU A 1 137 ? -4.074 1.458 16.891 1.00 98.06 137 GLU A N 1
ATOM 1110 C CA . GLU A 1 137 ? -3.337 2.519 16.190 1.00 98.06 137 GLU A CA 1
ATOM 1111 C C . GLU A 1 137 ? -1.991 2.014 15.644 1.00 98.06 137 GLU A C 1
ATOM 1113 O O . GLU A 1 137 ? -1.599 2.331 14.518 1.00 98.06 137 GLU A O 1
ATOM 1118 N N . LYS A 1 138 ? -1.278 1.193 16.425 1.00 98.19 138 LYS A N 1
ATOM 1119 C CA . LYS A 1 138 ? -0.038 0.553 15.976 1.00 98.19 138 LYS A CA 1
ATOM 1120 C C . LYS A 1 138 ? -0.297 -0.409 14.809 1.00 98.19 138 LYS A C 1
ATOM 1122 O O . LYS A 1 138 ? 0.401 -0.327 13.800 1.00 98.19 138 LYS A O 1
ATOM 1127 N N . ALA A 1 139 ? -1.296 -1.281 14.928 1.00 97.81 139 ALA A N 1
ATOM 1128 C CA . ALA A 1 139 ? -1.628 -2.259 13.899 1.00 97.81 139 ALA A CA 1
ATOM 1129 C C . ALA A 1 139 ? -2.098 -1.596 12.592 1.00 97.81 139 ALA A C 1
ATOM 1131 O O . ALA A 1 139 ? -1.704 -2.035 11.516 1.00 97.81 139 ALA A O 1
ATOM 1132 N N . GLU A 1 140 ? -2.864 -0.504 12.667 1.00 97.94 140 GLU A N 1
ATOM 1133 C CA . GLU A 1 140 ? -3.303 0.270 11.498 1.00 97.94 140 GLU A CA 1
ATOM 1134 C C . GLU A 1 140 ? -2.133 0.961 10.784 1.00 97.94 140 GLU A C 1
ATOM 1136 O O . GLU A 1 140 ? -2.086 0.975 9.553 1.00 97.94 140 GLU A O 1
ATOM 1141 N N . ARG A 1 141 ? -1.145 1.482 11.527 1.00 98.06 141 ARG A N 1
ATOM 1142 C CA . ARG A 1 141 ? 0.091 2.021 10.931 1.00 98.06 141 ARG A CA 1
ATOM 1143 C C . ARG A 1 141 ? 0.886 0.945 10.197 1.00 98.06 141 ARG A C 1
ATOM 1145 O O . ARG A 1 141 ? 1.352 1.185 9.085 1.00 98.06 141 ARG A O 1
ATOM 1152 N N . GLU A 1 142 ? 1.030 -0.229 10.805 1.00 97.38 142 GLU A N 1
ATOM 1153 C CA . GLU A 1 142 ? 1.716 -1.372 10.195 1.00 97.38 142 GLU A CA 1
ATOM 1154 C C . GLU A 1 142 ? 0.971 -1.866 8.945 1.00 97.38 142 GLU A C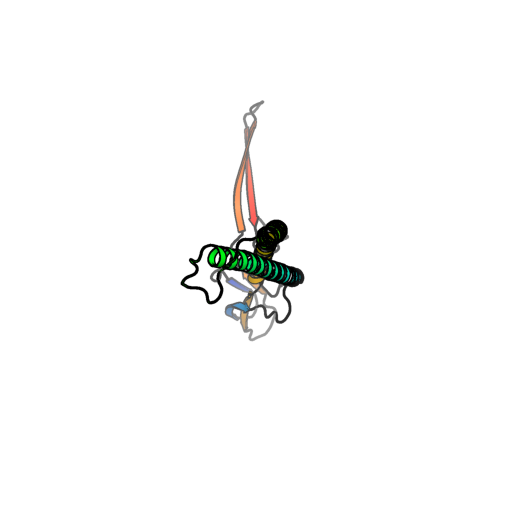 1
ATOM 1156 O O . GLU A 1 142 ? 1.594 -2.071 7.904 1.00 97.38 142 GLU A O 1
ATOM 1161 N N . LEU A 1 143 ? -0.362 -1.957 9.001 1.00 97.69 143 LEU A N 1
ATOM 1162 C CA . LEU A 1 143 ? -1.200 -2.291 7.849 1.00 97.69 143 LEU A CA 1
ATOM 1163 C C . LEU A 1 143 ? -1.034 -1.272 6.716 1.00 97.69 143 LEU A C 1
ATOM 1165 O O . LEU A 1 143 ? -0.843 -1.658 5.566 1.00 97.69 143 LEU A O 1
ATOM 1169 N N . SER A 1 144 ? -1.053 0.026 7.029 1.00 97.31 144 SER A N 1
ATOM 1170 C CA . SER A 1 144 ? -0.845 1.079 6.031 1.00 97.31 144 SER A CA 1
ATOM 1171 C C . SER A 1 144 ? 0.538 0.987 5.378 1.00 97.31 144 SER A C 1
ATOM 1173 O O . SER A 1 144 ? 0.659 1.236 4.177 1.00 97.31 144 SER A O 1
ATOM 1175 N N . ALA A 1 145 ? 1.577 0.635 6.140 1.00 97.00 145 ALA A N 1
ATOM 1176 C CA . ALA A 1 145 ? 2.920 0.436 5.606 1.00 97.00 145 ALA A CA 1
ATOM 1177 C C . ALA A 1 145 ? 2.982 -0.784 4.670 1.00 97.00 145 ALA A C 1
ATOM 1179 O O . ALA A 1 145 ? 3.520 -0.674 3.566 1.00 97.00 145 ALA A O 1
ATOM 1180 N N . LEU A 1 146 ? 2.370 -1.907 5.064 1.00 95.88 146 LEU A N 1
ATOM 1181 C CA . LEU A 1 146 ? 2.273 -3.117 4.240 1.00 95.88 146 LEU A CA 1
ATOM 1182 C C . LEU A 1 146 ? 1.461 -2.882 2.959 1.00 95.88 146 LEU A C 1
ATOM 1184 O O . LEU A 1 146 ? 1.859 -3.323 1.887 1.00 95.88 146 LEU A O 1
ATOM 1188 N N . GLN A 1 147 ? 0.364 -2.126 3.026 1.00 94.75 147 GLN A N 1
ATOM 1189 C CA . GLN A 1 147 ? -0.411 -1.746 1.841 1.00 94.75 147 GLN A CA 1
ATOM 1190 C C . GLN A 1 147 ? 0.400 -0.863 0.881 1.00 94.75 147 GLN A C 1
ATOM 1192 O O . GLN A 1 147 ? 0.301 -1.015 -0.336 1.00 94.75 147 GLN A O 1
ATOM 1197 N N . ALA A 1 148 ? 1.225 0.051 1.402 1.00 92.75 148 ALA A N 1
ATOM 1198 C CA . ALA A 1 148 ? 2.126 0.856 0.578 1.00 92.75 148 ALA A CA 1
ATOM 1199 C C . ALA A 1 148 ? 3.267 0.021 -0.034 1.00 92.75 148 ALA A C 1
ATOM 1201 O O . ALA A 1 148 ? 3.731 0.314 -1.136 1.00 92.75 148 ALA A O 1
ATOM 1202 N N . GLU A 1 149 ? 3.742 -1.012 0.661 1.00 91.56 149 GLU A N 1
ATOM 1203 C CA . GLU A 1 149 ? 4.670 -2.000 0.106 1.00 91.56 149 GLU A CA 1
ATOM 1204 C C . GLU A 1 149 ? 4.017 -2.827 -1.006 1.00 91.56 149 GLU A C 1
ATOM 1206 O O . GLU A 1 149 ? 4.598 -2.935 -2.085 1.00 91.56 149 GLU A O 1
ATOM 1211 N N . LEU A 1 150 ? 2.792 -3.317 -0.790 1.00 89.38 150 LEU A N 1
ATOM 1212 C CA . LEU A 1 150 ? 2.035 -4.075 -1.785 1.00 89.38 150 LEU A CA 1
ATOM 1213 C C . LEU A 1 150 ? 1.838 -3.262 -3.064 1.00 89.38 150 LEU A C 1
ATOM 1215 O O . LEU A 1 150 ? 2.196 -3.729 -4.137 1.00 89.38 150 LEU A O 1
ATOM 1219 N N . ARG A 1 151 ? 1.374 -2.010 -2.949 1.00 85.12 151 ARG A N 1
ATOM 1220 C CA . ARG A 1 151 ? 1.184 -1.123 -4.108 1.00 85.12 151 ARG A CA 1
ATOM 1221 C C . ARG A 1 151 ? 2.468 -0.905 -4.901 1.00 85.12 151 ARG A C 1
ATOM 1223 O O . ARG A 1 151 ? 2.413 -0.864 -6.122 1.00 85.12 151 ARG A O 1
ATOM 1230 N N . ARG A 1 152 ? 3.614 -0.766 -4.223 1.00 83.88 152 ARG A N 1
ATOM 1231 C CA . ARG A 1 152 ? 4.922 -0.631 -4.887 1.00 83.88 152 ARG A CA 1
ATOM 1232 C C . ARG A 1 152 ? 5.319 -1.914 -5.610 1.00 83.88 152 ARG A C 1
ATOM 1234 O O . ARG A 1 152 ? 5.756 -1.865 -6.753 1.00 83.88 152 ARG A O 1
ATOM 1241 N N . ALA A 1 153 ? 5.130 -3.061 -4.964 1.00 81.19 153 ALA A N 1
ATOM 1242 C CA . ALA A 1 153 ? 5.431 -4.353 -5.564 1.00 81.19 153 ALA A CA 1
ATOM 1243 C C . ALA A 1 153 ? 4.509 -4.656 -6.763 1.00 81.19 153 ALA A C 1
ATOM 1245 O O . ALA A 1 153 ? 4.960 -5.187 -7.775 1.00 81.19 153 ALA A O 1
ATOM 1246 N N . GLU A 1 154 ? 3.237 -4.265 -6.686 1.00 75.75 154 GLU A N 1
ATOM 1247 C CA . GLU A 1 154 ? 2.265 -4.371 -7.776 1.00 75.75 154 GLU A CA 1
ATOM 1248 C C . GLU A 1 154 ? 2.552 -3.378 -8.907 1.00 75.75 154 GLU A C 1
ATOM 1250 O O . GLU A 1 154 ? 2.437 -3.754 -10.071 1.00 75.75 154 GLU A O 1
ATOM 1255 N N . SER A 1 155 ? 2.982 -2.145 -8.612 1.00 68.44 155 SER A N 1
ATOM 1256 C CA . SER A 1 155 ? 3.398 -1.190 -9.648 1.00 68.44 155 SER A CA 1
ATOM 1257 C C . SER A 1 155 ? 4.661 -1.647 -10.369 1.00 68.44 155 SER A C 1
ATOM 1259 O O . SER A 1 155 ? 4.722 -1.576 -11.595 1.00 68.44 155 SER A O 1
ATOM 1261 N N . ASP A 1 156 ? 5.632 -2.192 -9.630 1.00 63.78 156 ASP A N 1
ATOM 1262 C CA . ASP A 1 156 ? 6.815 -2.813 -10.222 1.00 63.78 156 ASP A CA 1
ATOM 1263 C C . ASP A 1 156 ? 6.406 -3.980 -11.127 1.00 63.78 156 ASP A C 1
ATOM 1265 O O . ASP A 1 156 ? 6.966 -4.134 -12.209 1.00 63.78 156 ASP A O 1
ATOM 1269 N N . ASN A 1 157 ? 5.388 -4.764 -10.752 1.00 59.31 157 ASN A N 1
ATOM 1270 C CA . ASN A 1 157 ? 4.892 -5.878 -11.563 1.00 59.31 157 ASN A CA 1
ATOM 1271 C C . ASN A 1 157 ? 4.042 -5.423 -12.772 1.00 59.31 157 ASN A C 1
ATOM 1273 O O . ASN A 1 157 ? 4.147 -5.999 -13.851 1.00 59.31 157 ASN A O 1
ATOM 1277 N N . SER A 1 158 ? 3.261 -4.344 -12.654 1.00 53.66 158 SER A N 1
ATOM 1278 C CA . SER A 1 158 ? 2.474 -3.764 -13.758 1.00 53.66 158 SER A CA 1
ATOM 1279 C C . SER A 1 158 ? 3.364 -3.235 -14.891 1.00 53.66 158 SER A C 1
ATOM 1281 O O . SER A 1 158 ? 3.024 -3.370 -16.067 1.00 53.66 158 SER A O 1
ATOM 1283 N N . LEU A 1 159 ? 4.577 -2.764 -14.574 1.00 51.53 159 LEU A N 1
ATOM 1284 C CA . LEU A 1 159 ? 5.600 -2.438 -15.578 1.00 51.53 159 LEU A CA 1
ATOM 1285 C C . LEU A 1 159 ? 6.053 -3.656 -16.419 1.00 51.53 159 LEU A C 1
ATOM 1287 O O . LEU A 1 159 ? 6.714 -3.475 -17.445 1.00 51.53 159 LEU A O 1
ATOM 1291 N N . HIS A 1 160 ? 5.712 -4.885 -16.015 1.00 55.38 160 HIS A N 1
ATOM 1292 C CA . HIS A 1 160 ? 6.013 -6.144 -16.715 1.00 55.38 160 HIS A CA 1
ATOM 1293 C C . HIS A 1 160 ? 4.786 -6.757 -17.421 1.00 55.38 160 HIS A C 1
ATOM 1295 O O . HIS A 1 160 ? 4.869 -7.860 -17.963 1.00 55.38 160 HIS A O 1
ATOM 1301 N N . GLN A 1 161 ? 3.649 -6.053 -17.448 1.00 60.41 161 GLN A N 1
ATOM 1302 C CA . GLN A 1 161 ? 2.372 -6.582 -17.943 1.00 60.41 161 GLN A CA 1
ATOM 1303 C C . GLN A 1 161 ? 2.255 -6.623 -19.475 1.00 60.41 161 GLN A C 1
ATOM 1305 O O . GLN A 1 161 ? 1.364 -7.284 -20.009 1.00 60.41 161 GLN A O 1
ATOM 1310 N N . TYR A 1 162 ? 3.167 -5.957 -20.186 1.00 66.12 162 TYR A N 1
ATOM 1311 C CA . TYR A 1 162 ? 3.218 -5.971 -21.643 1.00 66.12 162 TYR A CA 1
ATOM 1312 C C . TYR A 1 162 ? 4.629 -6.278 -22.130 1.00 66.12 162 TYR A C 1
ATOM 1314 O O . TYR A 1 162 ? 5.614 -5.701 -21.665 1.00 66.12 162 TYR A O 1
ATOM 1322 N N . SER A 1 163 ? 4.712 -7.161 -23.118 1.00 76.38 163 SER A N 1
ATOM 1323 C CA . SER A 1 163 ? 5.927 -7.418 -23.883 1.00 76.38 163 SER A CA 1
ATOM 1324 C C . SER A 1 163 ? 5.816 -6.760 -25.255 1.00 76.38 163 SER A C 1
ATOM 1326 O O . SER A 1 163 ? 4.762 -6.809 -25.897 1.00 76.38 163 SER A O 1
ATOM 1328 N N . LYS A 1 164 ? 6.904 -6.123 -25.698 1.00 82.62 164 LYS A N 1
ATOM 1329 C CA . LYS A 1 164 ? 7.014 -5.514 -27.025 1.00 82.62 164 LYS A CA 1
ATOM 1330 C C . LYS A 1 164 ? 7.830 -6.418 -27.939 1.00 82.62 164 LYS A C 1
ATOM 1332 O O . LYS A 1 164 ? 8.888 -6.906 -27.551 1.00 82.62 164 LYS A O 1
ATOM 1337 N N . SER A 1 165 ? 7.351 -6.627 -29.160 1.00 86.50 165 SER A N 1
ATOM 1338 C CA . SER A 1 165 ? 8.023 -7.434 -30.185 1.00 86.50 165 SER A CA 1
ATOM 1339 C C . SER A 1 165 ? 7.926 -6.752 -31.546 1.00 86.50 165 SER A C 1
ATOM 1341 O O . SER A 1 165 ? 6.897 -6.162 -31.866 1.00 86.50 165 SER A O 1
ATOM 1343 N N . ILE A 1 166 ? 8.988 -6.823 -32.347 1.00 88.25 166 ILE A N 1
ATOM 1344 C CA . ILE A 1 166 ? 8.990 -6.316 -33.723 1.00 88.25 166 ILE A CA 1
ATOM 1345 C C . ILE A 1 166 ? 8.696 -7.496 -34.647 1.00 88.25 166 ILE A C 1
ATOM 1347 O O . ILE A 1 166 ? 9.440 -8.475 -34.674 1.00 88.25 166 ILE A O 1
ATOM 1351 N N . VAL A 1 167 ? 7.594 -7.412 -35.383 1.00 89.00 167 VAL A N 1
ATOM 1352 C CA . VAL A 1 167 ? 7.170 -8.410 -36.365 1.00 89.00 167 VAL A CA 1
ATOM 1353 C C . VAL A 1 167 ? 7.512 -7.890 -37.751 1.00 89.00 167 VAL A C 1
ATOM 1355 O O . VAL A 1 167 ? 7.051 -6.821 -38.135 1.00 89.00 167 VAL A O 1
ATOM 1358 N N . ILE A 1 168 ? 8.312 -8.652 -38.492 1.00 90.00 168 ILE A N 1
ATOM 1359 C CA . ILE A 1 168 ? 8.764 -8.299 -39.840 1.00 90.00 168 ILE A CA 1
ATOM 1360 C C . ILE A 1 168 ? 8.179 -9.326 -40.806 1.00 90.00 168 ILE A C 1
ATOM 1362 O O . ILE A 1 168 ? 8.486 -10.515 -40.700 1.00 90.00 168 ILE A O 1
ATOM 1366 N N . ALA A 1 169 ? 7.330 -8.878 -41.728 1.00 89.50 169 ALA A N 1
ATOM 1367 C CA . ALA A 1 169 ? 6.839 -9.702 -42.825 1.00 89.50 169 ALA A CA 1
ATOM 1368 C C . ALA A 1 169 ? 7.816 -9.594 -44.002 1.00 89.50 169 ALA A C 1
ATOM 1370 O O . ALA A 1 169 ? 8.059 -8.503 -44.518 1.00 89.50 169 ALA A O 1
ATOM 1371 N N . LEU A 1 170 ? 8.381 -10.728 -44.413 1.00 89.25 170 LEU A N 1
ATOM 1372 C CA . LEU A 1 170 ? 9.379 -10.829 -45.475 1.00 89.25 170 LEU A CA 1
ATOM 1373 C C . LEU A 1 170 ? 8.939 -11.892 -46.483 1.00 89.25 170 LEU A C 1
ATOM 1375 O O . LEU A 1 170 ? 8.503 -12.972 -46.089 1.00 89.25 170 LEU A O 1
ATOM 1379 N N . GLU A 1 171 ? 9.119 -11.605 -47.767 1.00 87.12 171 GLU A N 1
ATOM 1380 C CA . GLU A 1 171 ? 8.932 -12.556 -48.860 1.00 87.12 171 GLU A CA 1
ATOM 1381 C C . GLU A 1 171 ? 10.240 -12.756 -49.631 1.00 87.12 171 GLU A C 1
ATOM 1383 O O . GLU A 1 171 ? 11.019 -11.825 -49.804 1.00 87.12 171 GLU A O 1
ATOM 1388 N N . SER A 1 172 ? 10.502 -13.977 -50.092 1.00 87.12 172 SER A N 1
ATOM 1389 C CA . SER A 1 172 ? 11.667 -14.304 -50.916 1.00 87.12 172 SER A CA 1
ATOM 1390 C C . SER A 1 172 ? 11.267 -15.340 -51.956 1.00 87.12 172 SER A C 1
ATOM 1392 O O . SER A 1 172 ? 10.889 -16.454 -51.600 1.00 87.12 172 SER A O 1
ATOM 1394 N N . GLU A 1 173 ? 11.355 -14.983 -53.238 1.00 81.38 173 GLU A N 1
ATOM 1395 C CA . GLU A 1 173 ? 10.943 -15.864 -54.338 1.00 81.38 173 GLU A CA 1
ATOM 1396 C C . GLU A 1 173 ? 11.895 -17.050 -54.532 1.00 81.38 173 GLU A C 1
ATOM 1398 O O . GLU A 1 173 ? 11.462 -18.164 -54.822 1.00 81.38 173 GLU A O 1
ATOM 1403 N N . LYS A 1 174 ? 13.206 -16.825 -54.378 1.00 82.31 174 LYS A N 1
ATOM 1404 C CA . LYS A 1 174 ? 14.231 -17.860 -54.602 1.00 82.31 174 LYS A CA 1
ATOM 1405 C C . LYS A 1 174 ? 14.618 -18.607 -53.329 1.00 82.31 174 LYS A C 1
ATOM 1407 O O . LYS A 1 174 ? 15.259 -19.654 -53.409 1.00 82.31 174 LYS A O 1
ATOM 1412 N N . GLY A 1 175 ? 14.231 -18.076 -52.169 1.00 75.44 175 GLY A N 1
ATOM 1413 C CA . GLY A 1 175 ? 14.753 -18.498 -50.878 1.00 75.44 175 GLY A CA 1
ATOM 1414 C C . GLY A 1 175 ? 16.236 -18.145 -50.713 1.00 75.44 175 GLY A C 1
ATOM 1415 O O . GLY A 1 175 ? 16.967 -17.906 -51.672 1.00 75.44 175 GLY A O 1
ATOM 1416 N N . GLY A 1 176 ? 16.708 -18.103 -49.468 1.00 81.31 176 GLY A N 1
ATOM 1417 C CA . GLY A 1 176 ? 18.116 -17.836 -49.183 1.00 81.31 176 GLY A CA 1
ATOM 1418 C C . GLY A 1 176 ? 18.354 -17.164 -47.840 1.00 81.31 176 GLY A C 1
ATOM 1419 O O . GLY A 1 176 ? 17.440 -16.942 -47.048 1.00 81.31 176 GLY A O 1
ATOM 1420 N N . LEU A 1 177 ? 19.622 -16.846 -47.582 1.00 82.06 177 LEU A N 1
ATOM 1421 C CA . LEU A 1 177 ? 20.035 -16.092 -46.402 1.00 82.06 177 LEU A CA 1
ATOM 1422 C C . LEU A 1 177 ? 19.690 -14.611 -46.584 1.00 82.06 177 LEU A C 1
ATOM 1424 O O . LEU A 1 177 ? 20.266 -13.933 -47.435 1.00 82.06 177 LEU A O 1
ATOM 1428 N N . VAL A 1 178 ? 18.796 -14.110 -45.734 1.00 85.44 178 VAL A N 1
ATOM 1429 C CA . VAL A 1 178 ? 18.497 -12.683 -45.600 1.00 85.44 178 VAL A CA 1
ATOM 1430 C C . VAL A 1 178 ? 19.034 -12.207 -44.256 1.00 85.44 178 VAL A C 1
ATOM 1432 O O . VAL A 1 178 ? 18.667 -12.725 -43.203 1.00 85.44 178 VAL A O 1
ATOM 1435 N N . ASN A 1 179 ? 19.936 -11.231 -44.289 1.00 88.31 179 ASN A N 1
ATOM 1436 C CA . ASN A 1 179 ? 20.420 -10.559 -43.091 1.00 88.31 179 ASN A CA 1
ATOM 1437 C C . ASN A 1 179 ? 19.549 -9.332 -42.842 1.00 88.31 179 ASN A C 1
ATOM 1439 O O . ASN A 1 179 ? 19.499 -8.442 -43.689 1.00 88.31 179 ASN A O 1
ATOM 1443 N N . LEU A 1 180 ? 18.903 -9.282 -41.681 1.00 88.81 180 LEU A N 1
ATOM 1444 C CA . LEU A 1 180 ? 18.118 -8.134 -41.242 1.00 88.81 180 LEU A CA 1
ATOM 1445 C C . LEU A 1 180 ? 18.878 -7.373 -40.155 1.00 88.81 180 LEU A C 1
ATOM 1447 O O . LEU A 1 180 ? 19.419 -7.970 -39.222 1.00 88.81 180 LEU A O 1
ATOM 1451 N N . GLU A 1 181 ? 18.907 -6.055 -40.280 1.00 89.69 181 GLU A N 1
ATOM 1452 C CA . GLU A 1 181 ? 19.398 -5.122 -39.278 1.00 89.69 181 GLU A CA 1
ATOM 1453 C C . GLU A 1 181 ? 18.222 -4.297 -38.768 1.00 89.69 181 GLU A C 1
ATOM 1455 O O . GLU A 1 181 ? 17.593 -3.559 -39.517 1.00 89.69 181 GLU A O 1
ATOM 1460 N N . VAL A 1 182 ? 17.910 -4.456 -37.484 1.00 88.56 182 VAL A N 1
ATOM 1461 C CA . VAL A 1 182 ? 16.826 -3.733 -36.822 1.00 88.56 182 VAL A CA 1
ATOM 1462 C C . VAL A 1 182 ? 17.445 -2.654 -35.949 1.00 88.56 182 VAL A C 1
ATOM 1464 O O . VAL A 1 182 ? 18.305 -2.949 -35.119 1.00 88.56 182 VAL A O 1
ATOM 1467 N N . SER A 1 183 ? 17.005 -1.414 -36.129 1.00 89.00 183 SER A N 1
ATOM 1468 C CA . SER A 1 183 ? 17.402 -0.281 -35.299 1.00 89.00 183 SER A CA 1
ATOM 1469 C C . SER A 1 183 ? 16.172 0.451 -34.778 1.00 89.00 183 SER A C 1
ATOM 1471 O O . SER A 1 183 ? 15.131 0.507 -35.428 1.00 89.00 183 SER A O 1
ATOM 1473 N N . TYR A 1 184 ? 16.271 0.962 -33.558 1.00 89.44 184 TYR A N 1
ATOM 1474 C CA . TYR A 1 184 ? 15.207 1.704 -32.899 1.00 89.44 184 TYR A CA 1
ATOM 1475 C C . TYR A 1 184 ? 15.804 2.644 -31.859 1.00 89.44 184 TYR A C 1
ATOM 1477 O O . TYR A 1 184 ? 16.924 2.451 -31.386 1.00 89.44 184 TYR A O 1
ATOM 1485 N N . GLN A 1 185 ? 15.047 3.674 -31.509 1.00 87.75 185 GLN A N 1
ATOM 1486 C CA . GLN A 1 185 ? 15.379 4.577 -30.419 1.00 87.75 185 GLN A CA 1
ATOM 1487 C C . GLN A 1 185 ? 14.723 4.091 -29.129 1.00 87.75 185 GLN A C 1
ATOM 1489 O O . GLN A 1 185 ? 13.670 3.446 -29.145 1.00 87.75 185 GLN A O 1
ATOM 1494 N N . VAL A 1 186 ? 15.345 4.432 -28.005 1.00 86.62 186 VAL A N 1
ATOM 1495 C CA . VAL A 1 186 ? 14.866 4.107 -26.662 1.00 86.62 186 VAL A CA 1
ATOM 1496 C C . VAL A 1 186 ? 14.825 5.369 -25.810 1.00 86.62 186 VAL A C 1
ATOM 1498 O O . VAL A 1 186 ? 15.698 6.230 -25.911 1.00 86.62 186 VAL A O 1
ATOM 1501 N N . HIS A 1 187 ? 13.813 5.470 -24.959 1.00 79.75 187 HIS A N 1
ATOM 1502 C CA . HIS A 1 187 ? 13.812 6.385 -23.824 1.00 79.75 187 HIS A CA 1
ATOM 1503 C C . HIS A 1 187 ? 14.679 5.812 -22.691 1.00 79.75 187 HIS A C 1
ATOM 1505 O O . HIS A 1 187 ? 15.049 4.640 -22.727 1.00 79.75 187 HIS A O 1
ATOM 1511 N N . GLU A 1 188 ? 15.008 6.624 -21.682 1.00 83.88 188 GLU A N 1
ATOM 1512 C CA . GLU A 1 188 ? 15.826 6.215 -20.522 1.00 83.88 188 GLU A CA 1
ATOM 1513 C C . GLU A 1 188 ? 17.304 5.909 -20.833 1.00 83.88 188 GLU A C 1
ATOM 1515 O O . GLU A 1 188 ? 17.981 5.221 -20.071 1.00 83.88 188 GLU A O 1
ATOM 1520 N N . ALA A 1 189 ? 17.837 6.449 -21.930 1.00 86.06 189 ALA A N 1
ATOM 1521 C CA . ALA A 1 189 ? 19.275 6.581 -22.153 1.00 86.06 189 ALA A CA 1
ATOM 1522 C C . ALA A 1 189 ? 19.624 8.054 -22.367 1.00 86.06 189 ALA A C 1
ATOM 1524 O O . ALA A 1 189 ? 18.959 8.760 -23.124 1.00 86.06 189 ALA A O 1
ATOM 1525 N N . SER A 1 190 ? 20.674 8.525 -21.703 1.00 85.19 190 SER A N 1
ATOM 1526 C CA . SER A 1 190 ? 21.176 9.888 -21.861 1.00 85.19 190 SER A CA 1
ATOM 1527 C C . SER A 1 190 ? 22.696 9.915 -21.828 1.00 85.19 190 SER A C 1
ATOM 1529 O O . SER A 1 190 ? 23.347 9.053 -21.233 1.00 85.19 190 SER A O 1
ATOM 1531 N N . TRP A 1 191 ? 23.265 10.928 -22.471 1.00 89.44 191 TRP A N 1
ATOM 1532 C CA . TRP A 1 191 ? 24.683 11.227 -22.377 1.00 89.44 191 TRP A CA 1
ATOM 1533 C C . TRP A 1 191 ? 24.862 12.705 -22.049 1.00 89.44 191 TRP A C 1
ATOM 1535 O O . TRP A 1 191 ? 24.087 13.547 -22.507 1.00 89.44 191 TRP A O 1
ATOM 1545 N N . GLN A 1 192 ? 25.881 13.021 -21.255 1.00 90.31 192 GLN A N 1
ATOM 1546 C CA . GLN A 1 192 ? 26.291 14.399 -21.010 1.00 90.31 192 GLN A CA 1
ATOM 1547 C C . GLN A 1 192 ? 27.793 14.572 -21.274 1.00 90.31 192 GLN A C 1
ATOM 1549 O O . GLN A 1 192 ? 28.587 13.703 -20.890 1.00 90.31 192 GLN A O 1
ATOM 1554 N N . PRO A 1 193 ? 28.203 15.676 -21.920 1.00 91.94 193 PRO A N 1
ATOM 1555 C CA . PRO A 1 193 ? 29.610 15.998 -22.094 1.00 91.94 193 PRO A CA 1
ATOM 1556 C C . PRO A 1 193 ? 30.253 16.346 -20.749 1.00 91.94 193 PRO A C 1
ATOM 1558 O O . PRO A 1 193 ? 29.662 17.044 -19.927 1.00 91.94 193 PRO A O 1
ATOM 1561 N N . SER A 1 194 ? 31.492 15.913 -20.547 1.00 91.94 194 SER A N 1
ATOM 1562 C CA . SER A 1 194 ? 32.328 16.322 -19.421 1.00 91.94 194 SER A CA 1
ATOM 1563 C C . SER A 1 194 ? 33.729 16.672 -19.912 1.00 91.94 194 SER A C 1
ATOM 1565 O O . SER A 1 194 ? 34.266 16.028 -20.813 1.00 91.94 194 SER A O 1
ATOM 1567 N N . TYR A 1 195 ? 34.322 17.709 -19.325 1.00 93.62 195 TYR A N 1
ATOM 1568 C CA . TYR A 1 195 ? 35.615 18.248 -19.737 1.00 93.62 195 TYR A CA 1
ATOM 1569 C C . TYR A 1 195 ? 36.564 18.289 -18.539 1.00 93.62 195 TYR A C 1
ATOM 1571 O O . TYR A 1 195 ? 36.234 18.870 -17.507 1.00 93.62 195 TYR A O 1
ATOM 1579 N N . ASP A 1 196 ? 37.758 17.716 -18.691 1.00 92.94 196 ASP A N 1
ATOM 1580 C CA . ASP A 1 196 ? 38.881 17.902 -17.765 1.00 92.94 196 ASP A CA 1
ATO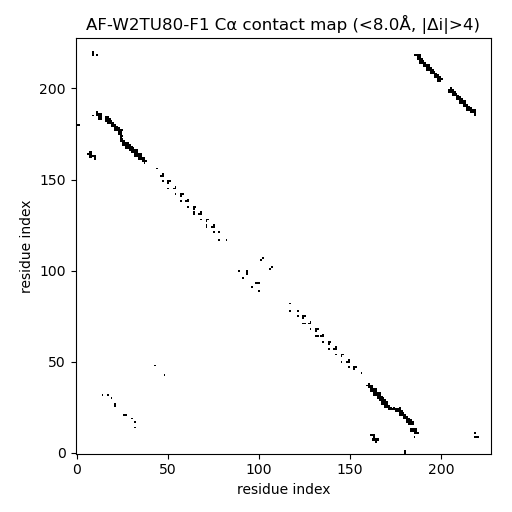M 1581 C C . ASP A 1 196 ? 39.911 18.817 -18.431 1.00 92.94 196 ASP A C 1
ATOM 1583 O O . ASP A 1 196 ? 40.509 18.461 -19.451 1.00 92.94 196 ASP A O 1
ATOM 1587 N N . MET A 1 197 ? 40.090 20.014 -17.875 1.00 93.50 197 MET A N 1
ATOM 1588 C CA . MET A 1 197 ? 41.053 21.002 -18.356 1.00 93.50 197 MET A CA 1
ATOM 1589 C C . MET A 1 197 ? 42.202 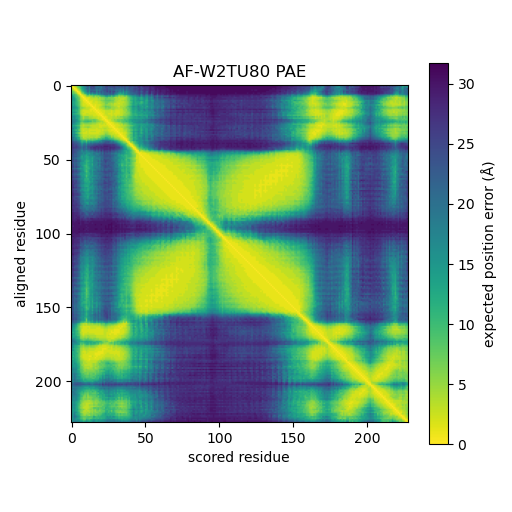21.111 -17.366 1.00 93.50 197 MET A C 1
ATOM 1591 O O . MET A 1 197 ? 42.006 21.483 -16.211 1.00 93.50 197 MET A O 1
ATOM 1595 N N . ARG A 1 198 ? 43.419 20.833 -17.835 1.00 92.56 198 ARG A N 1
ATOM 1596 C CA . ARG A 1 198 ? 44.638 20.940 -17.032 1.00 92.56 198 ARG A CA 1
ATOM 1597 C C . ARG A 1 198 ? 45.583 21.949 -17.649 1.00 92.56 198 ARG A C 1
ATOM 1599 O O . ARG A 1 198 ? 45.913 21.854 -18.832 1.00 92.56 198 ARG A O 1
ATOM 1606 N N . VAL A 1 199 ? 46.014 22.900 -16.832 1.00 93.56 199 VAL A N 1
ATOM 1607 C CA . VAL A 1 199 ? 46.968 23.938 -17.216 1.00 93.56 199 VAL A CA 1
ATOM 1608 C C . VAL A 1 199 ? 48.300 23.619 -16.560 1.00 93.56 199 VAL A C 1
ATOM 1610 O O . VAL A 1 199 ? 48.364 23.493 -15.340 1.00 93.56 199 VAL A O 1
ATOM 1613 N N . GLU A 1 200 ? 49.351 23.507 -17.367 1.00 91.56 200 GLU A N 1
ATOM 1614 C CA . GLU A 1 200 ? 50.719 23.404 -16.870 1.00 91.56 200 GLU A CA 1
ATOM 1615 C C . GLU A 1 200 ? 51.393 24.769 -16.998 1.00 91.56 200 GLU A C 1
ATOM 1617 O O . GLU A 1 200 ? 51.578 25.289 -18.104 1.00 91.56 200 GLU A O 1
ATOM 1622 N N . THR A 1 201 ? 51.735 25.359 -15.855 1.00 88.38 201 THR A N 1
ATOM 1623 C CA . THR A 1 201 ? 52.401 26.667 -15.778 1.00 88.38 201 THR A CA 1
ATOM 1624 C C . THR A 1 201 ? 53.887 26.547 -15.453 1.00 88.38 201 THR A C 1
ATOM 1626 O O . THR A 1 201 ? 54.613 27.534 -15.574 1.00 88.38 201 THR A O 1
ATOM 1629 N N . SER A 1 202 ? 54.359 25.361 -15.057 1.00 79.50 202 SER A N 1
ATOM 1630 C CA . SER A 1 202 ? 55.757 25.123 -14.700 1.00 79.50 202 SER A CA 1
ATOM 1631 C C . SER A 1 202 ? 56.549 24.726 -15.950 1.00 79.50 202 SER A C 1
ATOM 1633 O O . SER A 1 202 ? 56.624 23.557 -16.315 1.00 79.50 202 SER A O 1
ATOM 1635 N N . GLY A 1 203 ? 57.124 25.710 -16.646 1.00 81.50 203 GLY A N 1
ATOM 1636 C CA . GLY A 1 203 ? 57.901 25.501 -17.875 1.00 81.50 203 GLY A CA 1
ATOM 1637 C C . GLY A 1 203 ? 57.185 26.016 -19.126 1.00 81.50 203 GLY A C 1
ATOM 1638 O O . GLY A 1 203 ? 56.702 27.147 -19.145 1.00 81.50 203 GLY A O 1
ATOM 1639 N N . LYS A 1 204 ? 57.140 25.222 -20.207 1.00 81.56 204 LYS A N 1
ATOM 1640 C CA . LYS A 1 204 ? 56.423 25.611 -21.433 1.00 81.56 204 LYS A CA 1
ATOM 1641 C C . LYS A 1 204 ? 54.917 25.558 -21.172 1.00 81.56 204 LYS A C 1
ATOM 1643 O O . LYS A 1 204 ? 54.359 24.474 -21.026 1.00 81.56 204 LYS A O 1
ATOM 1648 N N . GLN A 1 205 ? 54.282 26.728 -21.153 1.00 88.94 205 GLN A N 1
ATOM 1649 C CA . GLN A 1 205 ? 52.842 26.863 -20.940 1.00 88.94 205 GLN A CA 1
ATOM 1650 C C . GLN A 1 205 ? 52.066 25.973 -21.914 1.00 88.94 205 GLN A C 1
ATOM 1652 O O . GLN A 1 205 ? 52.235 26.070 -23.134 1.00 88.94 205 GLN A O 1
ATOM 1657 N N . SER A 1 206 ? 51.228 25.092 -21.372 1.00 91.44 206 SER A N 1
ATOM 1658 C CA . SER A 1 206 ? 50.366 24.224 -22.170 1.00 91.44 206 SER A CA 1
ATOM 1659 C C . SER A 1 206 ? 49.020 24.002 -21.486 1.00 91.44 206 SER A C 1
ATOM 1661 O O . SER A 1 206 ? 48.918 23.967 -20.260 1.00 91.44 206 SER A O 1
ATOM 1663 N N . LEU A 1 207 ? 47.979 23.874 -22.307 1.00 91.62 207 LEU A N 1
ATOM 1664 C CA . LEU A 1 207 ? 46.624 23.536 -21.894 1.00 91.62 207 LEU A CA 1
ATOM 1665 C C . LEU A 1 207 ? 46.288 22.166 -22.481 1.00 91.62 207 LEU A C 1
ATOM 1667 O O . LEU A 1 207 ? 46.308 21.992 -23.700 1.00 91.62 207 LEU A O 1
ATOM 1671 N N . LYS A 1 208 ? 45.965 21.201 -21.620 1.00 92.19 208 LYS A N 1
ATOM 1672 C CA . LYS A 1 208 ? 45.434 19.900 -22.022 1.00 92.19 208 LYS A CA 1
ATOM 1673 C C . LYS A 1 208 ? 43.943 19.867 -21.720 1.00 92.19 208 LYS A C 1
ATOM 1675 O O . LYS A 1 208 ? 43.546 20.009 -20.568 1.00 92.19 208 LYS A O 1
ATOM 1680 N N . ILE A 1 209 ? 43.137 19.641 -22.749 1.00 92.75 209 ILE A N 1
ATOM 1681 C CA . ILE A 1 209 ? 41.695 19.433 -22.622 1.00 92.75 209 ILE A CA 1
ATOM 1682 C C . ILE A 1 209 ? 41.422 17.962 -22.913 1.00 92.75 209 ILE A C 1
ATOM 1684 O O . ILE A 1 209 ? 41.807 17.459 -23.967 1.00 92.75 209 ILE A O 1
ATOM 1688 N N . THR A 1 210 ? 40.783 17.271 -21.975 1.00 93.00 210 THR A N 1
ATOM 1689 C CA . THR A 1 210 ? 40.307 15.898 -22.157 1.00 93.00 210 THR A CA 1
ATOM 1690 C C . THR A 1 210 ? 38.788 15.913 -22.161 1.00 93.00 210 THR A C 1
ATOM 1692 O O . THR A 1 210 ? 38.173 16.490 -21.265 1.00 93.00 210 THR A O 1
ATOM 1695 N N . TYR A 1 211 ? 38.195 15.303 -23.181 1.00 91.62 211 TYR A N 1
ATOM 1696 C CA . TYR A 1 211 ? 36.752 15.232 -23.357 1.00 91.62 211 TYR A CA 1
ATOM 1697 C C . TYR A 1 211 ? 36.244 13.834 -23.012 1.00 91.62 211 TYR A C 1
ATOM 1699 O O . TYR A 1 211 ? 36.812 12.841 -23.465 1.00 91.62 211 TYR A O 1
ATOM 1707 N N . TYR A 1 212 ? 35.172 13.772 -22.229 1.00 89.69 212 TYR A N 1
ATOM 1708 C CA . TYR A 1 212 ? 34.496 12.546 -21.826 1.00 89.69 212 TYR A CA 1
ATOM 1709 C C . TYR A 1 212 ? 33.004 12.643 -22.161 1.00 89.69 212 TYR A C 1
ATOM 1711 O O . TYR A 1 212 ? 32.402 13.712 -22.063 1.00 89.69 212 TYR A O 1
ATOM 1719 N N . GLY A 1 213 ? 32.394 11.511 -22.509 1.00 87.69 213 GLY A N 1
ATOM 1720 C CA . GLY A 1 213 ? 30.942 11.355 -22.570 1.00 87.69 213 GLY A CA 1
ATOM 1721 C C . GLY A 1 213 ? 30.476 10.497 -21.401 1.00 87.69 213 GLY A C 1
ATOM 1722 O O . GLY A 1 213 ? 30.782 9.309 -21.354 1.00 87.69 213 GLY A O 1
ATOM 1723 N N . ASN A 1 214 ? 29.748 11.084 -20.454 1.00 86.81 214 ASN A N 1
ATOM 1724 C CA . ASN A 1 214 ? 29.154 10.329 -19.354 1.00 86.81 214 ASN A CA 1
ATOM 1725 C C . ASN A 1 214 ? 27.806 9.783 -19.813 1.00 86.81 214 ASN A C 1
ATOM 1727 O O . ASN A 1 214 ? 26.880 10.560 -20.042 1.00 86.81 214 ASN A O 1
ATOM 1731 N N . ILE A 1 215 ? 27.704 8.463 -19.939 1.00 86.31 215 ILE A N 1
ATOM 1732 C CA . ILE A 1 215 ? 26.494 7.779 -20.397 1.00 86.31 215 ILE A CA 1
ATOM 1733 C C . ILE A 1 215 ? 25.774 7.185 -19.189 1.00 86.31 215 ILE A C 1
ATOM 1735 O O . ILE A 1 215 ? 26.385 6.503 -18.368 1.00 86.31 215 ILE A O 1
ATOM 1739 N N . SER A 1 216 ? 24.473 7.444 -19.093 1.00 84.75 216 SER A N 1
ATOM 1740 C CA . SER A 1 216 ? 23.580 6.853 -18.099 1.00 84.75 216 SER A CA 1
ATOM 1741 C C . SER A 1 216 ? 22.413 6.193 -18.815 1.00 84.75 216 SER A C 1
ATOM 1743 O O . SER A 1 216 ? 21.822 6.789 -19.719 1.00 84.75 216 SER A O 1
ATOM 1745 N N . GLN A 1 217 ? 22.083 4.962 -18.427 1.00 81.38 217 GLN A N 1
ATOM 1746 C CA . GLN A 1 217 ? 21.023 4.208 -19.081 1.00 81.38 217 GLN A CA 1
ATOM 1747 C C . GLN A 1 217 ? 20.235 3.341 -18.095 1.00 81.38 217 GLN A C 1
ATOM 1749 O O . GLN A 1 217 ? 20.804 2.707 -17.210 1.00 81.38 217 GLN A O 1
ATOM 1754 N N . SER A 1 218 ? 18.917 3.313 -18.268 1.00 82.31 218 SER A N 1
ATOM 1755 C CA . SER A 1 218 ? 17.955 2.447 -17.571 1.00 82.31 218 SER A CA 1
ATOM 1756 C C . SER A 1 218 ? 17.044 1.726 -18.574 1.00 82.31 218 SER A C 1
ATOM 1758 O O . SER A 1 218 ? 15.910 1.363 -18.274 1.00 82.31 218 SER A O 1
ATOM 1760 N N . THR A 1 219 ? 17.554 1.488 -19.789 1.00 77.62 219 THR A N 1
ATOM 1761 C CA . THR A 1 219 ? 16.772 0.935 -20.906 1.00 77.62 219 THR A CA 1
ATOM 1762 C C . THR A 1 219 ? 16.464 -0.555 -20.752 1.00 77.62 219 THR A C 1
ATOM 1764 O O . THR A 1 219 ? 15.603 -1.058 -21.469 1.00 77.62 219 THR A O 1
ATOM 1767 N N . LEU A 1 220 ? 17.113 -1.248 -19.806 1.00 74.75 220 LEU A N 1
ATOM 1768 C CA . LEU A 1 220 ? 17.057 -2.705 -19.592 1.00 74.75 220 LEU A CA 1
ATOM 1769 C C . LEU A 1 220 ? 17.634 -3.547 -20.747 1.00 74.75 220 LEU A C 1
ATOM 1771 O O . LEU A 1 220 ? 17.473 -4.767 -20.752 1.00 74.75 220 LEU A O 1
ATOM 1775 N N . GLU A 1 221 ? 18.326 -2.910 -21.693 1.00 75.69 221 GLU A N 1
ATOM 1776 C CA . GLU A 1 221 ? 19.104 -3.576 -22.738 1.00 75.69 221 GLU A CA 1
ATOM 1777 C C . GLU A 1 221 ? 20.559 -3.771 -22.292 1.00 75.69 221 GLU A C 1
ATOM 1779 O O . GLU A 1 221 ? 21.101 -2.986 -21.501 1.00 75.69 221 GLU A O 1
ATOM 1784 N N . ASP A 1 222 ? 21.202 -4.811 -22.824 1.00 77.81 222 ASP A N 1
ATOM 1785 C CA . ASP A 1 222 ? 22.627 -5.058 -22.613 1.00 77.81 222 ASP A CA 1
ATOM 1786 C C . ASP A 1 222 ? 23.471 -4.217 -23.582 1.00 77.81 222 ASP A C 1
ATOM 1788 O O . ASP A 1 222 ? 23.353 -4.330 -24.801 1.00 77.81 222 ASP A O 1
ATOM 1792 N N . TRP A 1 223 ? 24.326 -3.363 -23.020 1.00 78.19 223 TRP A N 1
ATOM 1793 C CA . TRP A 1 223 ? 25.216 -2.465 -23.759 1.00 78.19 223 TRP A CA 1
ATOM 1794 C C . TRP A 1 223 ? 26.675 -2.944 -23.728 1.00 78.19 223 TRP A C 1
ATOM 1796 O O . TRP A 1 223 ? 27.569 -2.212 -24.145 1.00 78.19 223 TRP A O 1
ATOM 1806 N N . SER A 1 224 ? 26.936 -4.172 -23.265 1.00 74.69 224 SER A N 1
ATOM 1807 C CA . SER A 1 224 ? 28.283 -4.751 -23.138 1.00 74.69 224 SER A CA 1
ATOM 1808 C C . SER A 1 224 ? 29.108 -4.727 -24.434 1.00 74.69 224 SER A C 1
ATOM 1810 O O . SER A 1 224 ? 30.333 -4.675 -24.374 1.00 74.69 224 SER A O 1
ATOM 1812 N N . ASN A 1 225 ? 28.449 -4.701 -25.598 1.00 72.38 225 ASN A N 1
ATOM 1813 C CA . ASN A 1 225 ? 29.075 -4.623 -26.922 1.00 72.38 225 ASN A CA 1
ATOM 1814 C C . ASN A 1 225 ? 28.748 -3.324 -27.688 1.00 72.38 225 ASN A C 1
ATOM 1816 O O . ASN A 1 225 ? 28.892 -3.274 -28.912 1.00 72.38 225 ASN A O 1
ATOM 1820 N N . ALA A 1 226 ? 28.278 -2.277 -27.004 1.00 69.44 226 ALA A N 1
ATOM 1821 C CA . ALA A 1 226 ? 28.019 -0.987 -27.635 1.00 69.44 226 ALA A CA 1
ATOM 1822 C C . ALA A 1 226 ? 29.348 -0.317 -28.027 1.00 69.44 226 ALA A C 1
ATOM 1824 O O . ALA A 1 226 ? 30.229 -0.121 -27.192 1.00 69.44 226 ALA A O 1
ATOM 1825 N N . SER A 1 227 ? 29.505 0.018 -29.309 1.00 65.44 227 SER A N 1
ATOM 1826 C CA . SER A 1 227 ? 30.662 0.783 -29.793 1.00 65.44 227 SER A CA 1
ATOM 1827 C C . SER A 1 227 ? 30.377 2.280 -29.643 1.00 65.44 227 SER A C 1
ATOM 1829 O O . SER A 1 227 ? 29.337 2.737 -30.118 1.00 65.44 227 SER A O 1
ATOM 1831 N N . LEU A 1 228 ? 31.275 3.005 -28.963 1.00 59.56 228 LEU A N 1
ATOM 1832 C CA . LEU A 1 228 ? 31.223 4.459 -28.743 1.00 59.56 228 LEU A CA 1
ATOM 1833 C C . LEU A 1 228 ? 32.031 5.225 -29.790 1.00 59.56 228 LEU A C 1
ATOM 1835 O O . LEU A 1 228 ? 33.121 4.729 -30.156 1.00 59.56 228 LEU A O 1
#

Foldseek 3Di:
DDDPDDQFFFPQFDQPFKDKDKDDQKDWDDKHKDKDFPPPPDDQDVVLVVLVVVLVVLVVVLVVLVVLLVVLVVVLVVLVVVVVVVVVLVPDDPPPDPDDDDDDPVVVVVVVVSVVVSVVVNVVSVVVSVVSVVVSVVSVVVSVVSVVVSVVSVVVVVSVRITIGMDIDMDGPVDDDMDMDIDTDGPFKDKDKDWDWDWDPPPPTDIDIDIDIDIGGPRPDDCVPPDD

Mean predicted aligned error: 15.47 Å